Protein AF-A0A812KFP0-F1 (afdb_monomer_lite)

pLDDT: mean 72.2, std 16.13, range [39.5, 97.38]

Sequence (232 aa):
MSVNGVEKFAKAEFVVELDLTKVAGLGLEVDWADGKTLFIKSVKVGDGGVDSTSASSLLELWQAEGAVPSWNKKHAASAVAAGDRVISINGKAGDPKARPEQGIWPPAMLAVCKKEKQLSLLVRAGSNDAAQLLQRQKCRQKASNLFGNRLFSKFLASDPLGGVAVGLRNELSEVISNAECGIVSKAVKKVASSIASAVQNSLAALPSSEDGGKPKQSPKFFDFNATYSAVC

Radius of gyration: 27.74 Å; chains: 1; bounding box: 82×54×78 Å

Structure (mmCIF, N/CA/C/O backbone):
data_AF-A0A812KFP0-F1
#
_entry.id   AF-A0A812KFP0-F1
#
loop_
_atom_site.group_PDB
_atom_site.id
_atom_site.type_symbol
_atom_site.label_atom_id
_atom_site.label_alt_id
_atom_site.label_comp_id
_atom_site.label_asym_id
_atom_site.label_entity_id
_atom_site.label_seq_id
_atom_site.pdbx_PDB_ins_code
_atom_site.Cartn_x
_atom_site.Cartn_y
_atom_site.Cartn_z
_atom_site.occupancy
_atom_site.B_iso_or_equiv
_atom_site.auth_seq_id
_atom_site.auth_comp_id
_atom_site.auth_asym_id
_atom_site.auth_atom_id
_atom_site.pdbx_PDB_model_num
ATOM 1 N N . MET A 1 1 ? -24.844 -29.171 -23.452 1.00 51.59 1 MET A N 1
ATOM 2 C CA . MET A 1 1 ? -24.020 -28.053 -23.958 1.00 51.59 1 MET A CA 1
ATOM 3 C C . MET A 1 1 ? -23.634 -27.200 -22.758 1.00 51.59 1 MET A C 1
ATOM 5 O O . MET A 1 1 ? -24.452 -26.420 -22.296 1.00 51.59 1 MET A O 1
ATOM 9 N N . SER A 1 2 ? -22.456 -27.442 -22.176 1.00 55.16 2 SER A N 1
ATOM 10 C CA . SER A 1 2 ? -21.973 -26.692 -21.010 1.00 55.16 2 SER A CA 1
ATOM 11 C C . SER A 1 2 ? -21.447 -25.338 -21.470 1.00 55.16 2 SER A C 1
ATOM 13 O O . SER A 1 2 ? -20.480 -25.271 -22.225 1.00 55.16 2 SER A O 1
ATOM 15 N N . VAL A 1 3 ? -22.117 -24.265 -21.059 1.00 61.62 3 VAL A N 1
ATOM 16 C CA . VAL A 1 3 ? -21.654 -22.895 -21.283 1.00 61.62 3 VAL A CA 1
ATOM 17 C C . VAL A 1 3 ? -20.430 -22.630 -20.408 1.00 61.62 3 VAL A C 1
ATOM 19 O O . VAL A 1 3 ? -20.463 -22.811 -19.195 1.00 61.62 3 VAL A O 1
ATOM 22 N N . ASN A 1 4 ? -19.337 -22.245 -21.065 1.00 48.59 4 ASN A N 1
ATOM 23 C CA . ASN A 1 4 ? -18.057 -21.897 -20.466 1.00 48.59 4 ASN A CA 1
ATOM 24 C C . ASN A 1 4 ? -18.225 -20.789 -19.416 1.00 48.59 4 ASN A C 1
ATOM 26 O O . ASN A 1 4 ? -18.509 -19.638 -19.751 1.00 48.59 4 ASN A O 1
ATOM 30 N N . GLY A 1 5 ? -18.016 -21.156 -18.151 1.00 49.62 5 GLY A N 1
ATOM 31 C CA . GLY A 1 5 ? -17.938 -20.246 -17.019 1.00 49.62 5 GLY A CA 1
ATOM 32 C C . GLY A 1 5 ? -16.689 -19.380 -17.110 1.00 49.62 5 GLY A C 1
ATOM 33 O O . GLY A 1 5 ? -15.625 -19.744 -16.620 1.00 49.62 5 GLY A O 1
ATOM 34 N N . VAL A 1 6 ? -16.826 -18.203 -17.716 1.00 50.38 6 VAL A N 1
ATOM 35 C CA . VAL A 1 6 ? -15.942 -17.075 -17.422 1.00 50.38 6 VAL A CA 1
ATOM 36 C C . VAL A 1 6 ? -16.508 -16.411 -16.173 1.00 50.38 6 VAL A C 1
ATOM 38 O O . VAL A 1 6 ? -17.092 -15.329 -16.236 1.00 50.38 6 VAL A O 1
ATOM 41 N N . GLU A 1 7 ? -16.377 -17.077 -15.024 1.00 54.34 7 GLU A N 1
ATOM 42 C CA . GLU A 1 7 ? -16.449 -16.371 -13.751 1.00 54.34 7 GLU A CA 1
ATOM 43 C C . GLU A 1 7 ? -15.254 -15.421 -13.746 1.00 54.34 7 GLU A C 1
ATOM 45 O O . GLU A 1 7 ? -14.127 -15.771 -13.397 1.00 54.34 7 GLU A O 1
ATOM 50 N N . LYS A 1 8 ? -15.484 -14.199 -14.239 1.00 52.72 8 LYS A N 1
ATOM 51 C CA . LYS A 1 8 ? -14.650 -13.055 -13.899 1.00 52.72 8 LYS A CA 1
ATOM 52 C C . LYS A 1 8 ? -14.578 -13.088 -12.385 1.00 52.72 8 LYS A C 1
ATOM 54 O O . LYS A 1 8 ? -15.567 -12.751 -11.743 1.00 52.72 8 LYS A O 1
ATOM 59 N N . PHE A 1 9 ? -13.443 -13.526 -11.849 1.00 52.31 9 PHE A N 1
ATOM 60 C CA . PHE A 1 9 ? -13.123 -13.407 -10.439 1.00 52.31 9 PHE A CA 1
ATOM 61 C C . PHE A 1 9 ? -13.282 -11.930 -10.093 1.00 52.31 9 PHE A C 1
ATOM 63 O O . PHE A 1 9 ? -12.389 -11.116 -10.347 1.00 52.31 9 PHE A O 1
ATOM 70 N N . ALA A 1 10 ? -14.474 -11.559 -9.626 1.00 62.59 10 ALA A N 1
ATOM 71 C CA . ALA A 1 10 ? -14.734 -10.253 -9.076 1.00 62.59 10 ALA A CA 1
ATOM 72 C C . ALA A 1 10 ? -13.744 -10.157 -7.925 1.00 62.59 10 ALA A C 1
ATOM 74 O O . ALA A 1 10 ? -13.820 -10.932 -6.972 1.00 62.59 10 ALA A O 1
ATOM 75 N N . LYS A 1 11 ? -12.711 -9.325 -8.096 1.00 70.81 11 LYS A N 1
ATOM 76 C CA . LYS A 1 11 ? -11.690 -9.158 -7.067 1.00 70.81 11 LYS A CA 1
ATOM 77 C C . LYS A 1 11 ? -12.421 -8.830 -5.776 1.00 70.81 11 LYS A C 1
ATOM 79 O O . LYS A 1 11 ? -13.225 -7.902 -5.772 1.00 70.81 11 LYS A O 1
ATOM 84 N N . ALA A 1 12 ? -12.159 -9.608 -4.732 1.00 89.50 12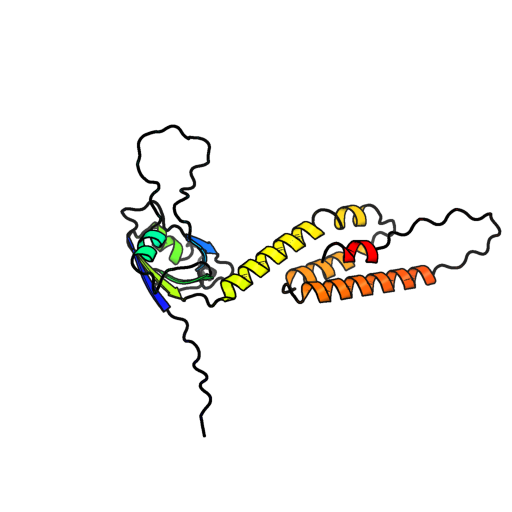 ALA A N 1
ATOM 85 C CA . ALA A 1 12 ? -12.777 -9.387 -3.440 1.00 89.50 12 ALA A CA 1
ATOM 86 C C . ALA A 1 12 ? -12.420 -7.971 -2.969 1.00 89.50 12 ALA A C 1
ATOM 88 O O . ALA A 1 12 ? -11.243 -7.618 -2.851 1.00 89.50 12 ALA A O 1
ATOM 89 N N . GLU A 1 13 ? -13.445 -7.150 -2.774 1.00 93.81 13 GLU A N 1
ATOM 90 C CA . GLU A 1 13 ? -13.339 -5.842 -2.142 1.00 93.81 13 GLU A CA 1
ATOM 91 C C . GLU A 1 13 ? -13.878 -5.969 -0.724 1.00 93.81 13 GLU A C 1
ATOM 93 O O . GLU A 1 13 ? -14.907 -6.608 -0.502 1.00 93.81 13 GLU A O 1
ATOM 98 N N . PHE A 1 14 ? -13.172 -5.391 0.238 1.00 96.06 14 PHE A N 1
ATOM 99 C CA . PHE A 1 14 ? -13.555 -5.447 1.641 1.00 96.06 14 PHE A CA 1
ATOM 100 C C . PHE A 1 14 ? -13.199 -4.146 2.355 1.00 96.06 14 PHE A C 1
ATOM 102 O O . PHE A 1 14 ? -12.318 -3.394 1.931 1.00 96.06 14 PHE A O 1
ATOM 109 N N . VAL A 1 15 ? -13.930 -3.867 3.432 1.00 97.00 15 VAL A N 1
ATOM 110 C CA . VAL A 1 15 ? -13.770 -2.653 4.232 1.00 97.00 15 VAL A CA 1
ATOM 111 C C . VAL A 1 15 ? -12.931 -2.968 5.466 1.00 97.00 15 VAL A C 1
ATOM 113 O O . VAL A 1 15 ? -13.191 -3.938 6.175 1.00 97.00 15 VAL A O 1
ATOM 116 N N . VAL A 1 16 ? -11.927 -2.134 5.715 1.00 97.06 16 VAL A N 1
ATOM 117 C CA . VAL A 1 16 ? -11.018 -2.225 6.858 1.00 97.06 16 VAL A CA 1
ATOM 118 C C . VAL A 1 16 ? -11.251 -1.015 7.750 1.00 97.06 16 VAL A C 1
ATOM 120 O O . VAL A 1 16 ? -10.895 0.104 7.384 1.00 97.06 16 VAL A O 1
ATOM 123 N N . GLU A 1 17 ? -11.837 -1.239 8.921 1.00 97.38 17 GLU A N 1
ATOM 124 C CA . GLU A 1 17 ? -12.066 -0.197 9.923 1.00 97.38 17 GLU A CA 1
ATOM 125 C C . GLU A 1 17 ? -10.941 -0.194 10.962 1.00 97.38 17 GLU A C 1
ATOM 127 O O . GLU A 1 17 ? -10.673 -1.196 11.628 1.00 97.38 17 GLU A O 1
ATOM 132 N N . LEU A 1 18 ? -10.262 0.942 11.089 1.00 96.00 18 LEU A N 1
ATOM 133 C CA . LEU A 1 18 ? -9.077 1.132 11.911 1.00 96.00 18 LEU A CA 1
ATOM 134 C C . LEU A 1 18 ? -9.297 2.277 12.894 1.00 96.00 18 LEU A C 1
ATOM 136 O O . LEU A 1 18 ? -9.710 3.373 12.515 1.00 96.00 18 LEU A O 1
ATOM 140 N N . ASP A 1 19 ? -8.929 2.031 14.146 1.00 94.56 19 ASP A N 1
ATOM 141 C CA . ASP A 1 19 ? -8.878 3.036 15.201 1.00 94.56 19 ASP A CA 1
ATOM 142 C C . ASP A 1 19 ? -7.415 3.390 15.502 1.00 94.56 19 ASP A C 1
ATOM 144 O O . ASP A 1 19 ? -6.654 2.587 16.045 1.00 94.56 19 ASP A O 1
ATOM 148 N N . LEU A 1 20 ? -7.020 4.607 15.127 1.00 91.56 20 LEU A N 1
ATOM 149 C CA . LEU A 1 20 ? -5.681 5.155 15.325 1.00 91.56 20 LEU A CA 1
ATOM 150 C C . LEU A 1 20 ? -5.501 5.848 16.683 1.00 91.56 20 LEU A C 1
ATOM 152 O O . LEU A 1 20 ? -4.436 6.404 16.940 1.00 91.56 20 LEU A O 1
ATOM 156 N N . THR A 1 21 ? -6.508 5.861 17.563 1.00 91.00 21 THR A N 1
ATOM 157 C CA . THR A 1 21 ? -6.381 6.514 18.881 1.00 91.00 21 THR A CA 1
ATOM 158 C C . THR A 1 21 ? -5.367 5.825 19.793 1.00 91.00 21 THR A C 1
ATOM 160 O O . THR A 1 21 ? -4.784 6.478 20.655 1.00 91.00 21 THR A O 1
ATOM 163 N N . LYS A 1 22 ? -5.132 4.522 19.586 1.00 88.25 22 LYS A N 1
ATOM 164 C CA . LYS A 1 22 ? -4.282 3.675 20.440 1.00 88.25 22 LYS A CA 1
ATOM 165 C C . LYS A 1 22 ? -2.988 3.212 19.772 1.00 88.25 22 LYS A C 1
ATOM 167 O O . LYS A 1 22 ? -2.242 2.450 20.373 1.00 88.25 22 LYS A O 1
ATOM 172 N N . VAL A 1 23 ? -2.728 3.607 18.530 1.00 87.56 23 VAL A N 1
ATOM 173 C CA . VAL A 1 23 ? -1.586 3.103 17.754 1.00 87.56 23 VAL A CA 1
ATOM 174 C C . VAL A 1 23 ? -0.810 4.252 17.132 1.00 87.56 23 VAL A C 1
ATOM 176 O O . VAL A 1 23 ? -1.382 5.231 16.660 1.00 87.56 23 VAL A O 1
ATOM 179 N N . ALA A 1 24 ? 0.515 4.120 17.114 1.00 83.25 24 ALA A N 1
ATOM 180 C CA . ALA A 1 24 ? 1.409 5.152 16.596 1.00 83.25 24 ALA A CA 1
ATOM 181 C C . ALA A 1 24 ? 1.341 5.294 15.062 1.00 83.25 24 ALA A C 1
ATOM 183 O O . ALA A 1 24 ? 1.750 6.316 14.513 1.00 83.25 24 ALA A O 1
ATOM 184 N N . GLY A 1 25 ? 0.812 4.291 14.353 1.00 88.88 25 GLY A N 1
ATOM 185 C CA . GLY A 1 25 ? 0.675 4.340 12.904 1.00 88.88 25 GLY A CA 1
ATOM 186 C C . GLY A 1 25 ? -0.101 3.172 12.302 1.00 88.88 25 GLY A C 1
ATOM 187 O O . GLY A 1 25 ? -0.482 2.214 12.974 1.00 88.88 25 GLY A O 1
ATOM 188 N N . LEU A 1 26 ? -0.317 3.258 10.988 1.00 90.50 26 LEU A N 1
ATOM 189 C CA . LEU A 1 26 ? -1.040 2.247 10.210 1.00 90.50 26 LEU A CA 1
ATOM 190 C C . LEU A 1 26 ? -0.280 0.915 10.106 1.00 90.50 26 LEU A C 1
ATOM 192 O O . LEU A 1 26 ? -0.907 -0.140 10.074 1.00 90.50 26 LEU A O 1
ATOM 196 N N . GLY A 1 27 ? 1.056 0.957 10.059 1.00 91.12 27 GLY A N 1
ATOM 197 C CA . GLY A 1 27 ? 1.878 -0.224 9.771 1.00 91.12 27 GLY A CA 1
ATOM 198 C C . GLY A 1 27 ? 1.834 -0.642 8.297 1.00 91.12 27 GLY A C 1
ATOM 199 O O . GLY A 1 27 ? 1.983 -1.818 7.990 1.00 91.12 27 GLY A O 1
ATOM 200 N N . LEU A 1 28 ? 1.615 0.303 7.379 1.00 92.25 28 LEU A N 1
ATOM 201 C CA . LEU A 1 28 ? 1.606 0.058 5.936 1.00 92.25 28 LEU A CA 1
ATOM 202 C C . LEU A 1 28 ? 2.674 0.889 5.234 1.00 92.25 28 LEU A C 1
ATOM 204 O O . LEU A 1 28 ? 2.812 2.085 5.491 1.00 92.25 28 LEU A O 1
ATOM 208 N N . GLU A 1 29 ? 3.378 0.263 4.298 1.00 90.38 29 GLU A N 1
ATOM 209 C CA . GLU A 1 29 ? 4.180 0.958 3.302 1.00 90.38 29 GLU A CA 1
ATOM 210 C C . GLU A 1 29 ? 3.403 0.992 1.988 1.00 90.38 29 GLU A C 1
ATOM 212 O O . GLU A 1 29 ? 3.064 -0.052 1.425 1.00 90.38 29 GLU A O 1
ATOM 217 N N . VAL A 1 30 ? 3.102 2.196 1.505 1.00 90.81 30 VAL A N 1
ATOM 218 C CA . VAL A 1 30 ? 2.271 2.395 0.315 1.00 90.81 30 VAL A CA 1
ATOM 219 C C . VAL A 1 30 ? 3.046 3.063 -0.814 1.00 90.81 30 VAL A C 1
ATOM 221 O O . VAL A 1 30 ? 3.909 3.913 -0.592 1.00 90.81 30 VAL A O 1
ATOM 224 N N . ASP A 1 31 ? 2.727 2.665 -2.041 1.00 87.88 31 ASP A N 1
ATOM 225 C CA . ASP A 1 31 ? 3.148 3.307 -3.279 1.00 87.88 31 ASP A CA 1
ATOM 226 C C . ASP A 1 31 ? 1.940 3.884 -4.017 1.00 87.88 31 ASP A C 1
ATOM 228 O O . ASP A 1 31 ? 0.826 3.380 -3.951 1.00 87.88 31 ASP A O 1
ATOM 232 N N . TRP A 1 32 ? 2.202 4.938 -4.762 1.00 83.56 32 TRP A N 1
ATOM 233 C CA . TRP A 1 32 ? 1.277 5.806 -5.478 1.00 83.56 32 TRP A CA 1
ATOM 234 C C . TRP A 1 32 ? 1.701 5.966 -6.942 1.00 83.56 32 TRP A C 1
ATOM 236 O O . TRP A 1 32 ? 1.218 6.844 -7.657 1.00 83.56 32 TRP A O 1
ATOM 246 N N . ALA A 1 33 ? 2.617 5.114 -7.412 1.00 73.56 33 ALA A N 1
ATOM 247 C CA . ALA A 1 33 ? 3.144 5.155 -8.769 1.00 73.56 33 ALA A CA 1
ATOM 248 C C . ALA A 1 33 ? 2.050 5.122 -9.854 1.00 73.56 33 ALA A C 1
ATOM 250 O O . ALA A 1 33 ? 2.212 5.772 -10.888 1.00 73.56 33 ALA A O 1
ATOM 251 N N . ASP A 1 34 ? 0.937 4.417 -9.614 1.00 72.44 34 ASP A N 1
ATOM 252 C CA . ASP A 1 34 ? -0.154 4.272 -10.585 1.00 72.44 34 ASP A CA 1
ATOM 253 C C . ASP A 1 34 ? -1.085 5.492 -10.679 1.00 72.44 34 ASP A C 1
ATOM 255 O O . ASP A 1 34 ? -1.898 5.566 -11.600 1.00 72.44 34 ASP A O 1
ATOM 259 N N . GLY A 1 35 ? -0.959 6.443 -9.749 1.00 77.94 35 GLY A N 1
ATOM 260 C CA . GLY A 1 35 ? -1.776 7.648 -9.691 1.00 77.94 35 GLY A CA 1
ATOM 261 C C . GLY A 1 35 ? -3.245 7.418 -9.343 1.00 77.94 35 GLY A C 1
ATOM 262 O O . GLY A 1 35 ? -3.952 8.394 -9.212 1.00 77.94 35 GLY A O 1
ATOM 263 N N . LYS A 1 36 ? -3.735 6.191 -9.149 1.00 80.38 36 LYS A N 1
ATOM 264 C CA . LYS A 1 36 ? -5.175 5.920 -8.956 1.00 80.38 36 LYS A CA 1
ATOM 265 C C . LYS A 1 36 ? -5.502 5.211 -7.654 1.00 80.38 36 LYS A C 1
ATOM 267 O O . LYS A 1 36 ? -6.584 5.413 -7.117 1.00 80.38 36 LYS A O 1
ATOM 272 N N . THR A 1 37 ? -4.609 4.354 -7.172 1.00 87.31 37 THR A N 1
ATOM 273 C CA . THR A 1 37 ? -4.826 3.556 -5.963 1.00 87.31 37 THR A CA 1
ATOM 274 C C . THR A 1 37 ? -3.573 3.556 -5.103 1.00 87.31 37 THR A C 1
ATOM 276 O O . THR A 1 37 ? -2.465 3.705 -5.612 1.00 87.31 37 THR A O 1
ATOM 279 N N . LEU A 1 38 ? -3.722 3.381 -3.789 1.00 90.00 38 LEU A N 1
ATOM 280 C CA . LEU A 1 38 ? -2.551 3.167 -2.939 1.00 90.00 38 LEU A CA 1
ATOM 281 C C . LEU A 1 38 ? -2.196 1.685 -2.991 1.00 90.00 38 LEU A C 1
ATOM 283 O O . LEU A 1 38 ? -2.936 0.842 -2.486 1.00 90.00 38 LEU A O 1
ATOM 287 N N . PHE A 1 39 ? -1.077 1.371 -3.629 1.00 91.00 39 PHE A N 1
ATOM 288 C CA . PHE A 1 39 ? -0.540 0.023 -3.705 1.00 91.00 39 PHE A CA 1
ATOM 289 C C . PHE A 1 39 ? 0.196 -0.314 -2.413 1.00 91.00 39 PHE A C 1
ATOM 291 O O . PHE A 1 39 ? 1.143 0.376 -2.037 1.00 91.00 39 PHE A O 1
ATOM 298 N N . ILE A 1 40 ? -0.207 -1.385 -1.738 1.00 93.31 40 ILE A N 1
ATOM 299 C CA . ILE A 1 40 ? 0.434 -1.817 -0.499 1.00 93.31 40 ILE A CA 1
ATOM 300 C C . ILE A 1 40 ? 1.706 -2.585 -0.859 1.00 93.31 40 ILE A C 1
ATOM 302 O O . ILE A 1 40 ? 1.653 -3.717 -1.335 1.00 93.31 40 ILE A O 1
ATOM 306 N N . LYS A 1 41 ? 2.868 -1.962 -0.643 1.00 90.94 41 LYS A N 1
ATOM 307 C CA . LYS A 1 41 ? 4.180 -2.586 -0.868 1.00 90.94 41 LYS A CA 1
ATOM 308 C C . LYS A 1 41 ? 4.482 -3.633 0.188 1.00 90.94 41 LYS A C 1
ATOM 310 O O . LYS A 1 41 ? 4.940 -4.724 -0.136 1.00 90.94 41 LYS A O 1
ATOM 315 N N . SER A 1 42 ? 4.267 -3.269 1.446 1.00 91.19 42 SER A N 1
ATOM 316 C CA . SER A 1 42 ? 4.573 -4.112 2.591 1.00 91.19 42 SER A CA 1
ATOM 317 C C . SER A 1 42 ? 3.650 -3.772 3.762 1.00 91.19 42 SER A C 1
ATOM 319 O O . SER A 1 42 ? 3.190 -2.636 3.911 1.00 91.19 42 SER A O 1
ATOM 321 N N . VAL A 1 43 ? 3.368 -4.779 4.587 1.00 93.06 43 VAL A N 1
ATOM 322 C CA . VAL A 1 43 ? 2.685 -4.619 5.874 1.00 93.06 43 VAL A CA 1
ATOM 323 C C . VAL A 1 43 ? 3.755 -4.759 6.948 1.00 93.06 43 VAL A C 1
ATOM 325 O O . VAL A 1 43 ? 4.355 -5.823 7.096 1.00 93.06 43 VAL A O 1
ATOM 328 N N . LYS A 1 44 ? 4.043 -3.670 7.661 1.00 89.31 44 LYS A N 1
ATOM 329 C CA . LYS A 1 44 ? 5.064 -3.636 8.707 1.00 89.31 44 LYS A CA 1
ATOM 330 C C . LYS A 1 44 ? 4.468 -4.120 10.017 1.00 89.31 44 LYS A C 1
ATOM 332 O O . LYS A 1 44 ? 3.612 -3.462 10.609 1.00 89.31 44 LYS A O 1
ATOM 337 N N . VAL A 1 45 ? 4.970 -5.249 10.494 1.00 84.88 45 VAL A N 1
ATOM 338 C CA . VAL A 1 45 ? 4.697 -5.735 11.843 1.00 84.88 45 VAL A CA 1
ATOM 339 C C . VAL A 1 45 ? 5.712 -5.075 12.776 1.00 84.88 45 VAL A C 1
ATOM 341 O O . VAL A 1 45 ? 6.811 -5.575 12.950 1.00 84.88 45 VAL A O 1
ATOM 344 N N . GLY A 1 46 ? 5.375 -3.905 13.319 1.00 68.31 46 GLY A N 1
ATOM 345 C CA . GLY A 1 46 ? 5.985 -3.424 14.566 1.00 68.31 46 GLY A CA 1
ATOM 346 C C . GLY A 1 46 ? 7.455 -2.978 14.569 1.00 68.31 46 GLY A C 1
ATOM 347 O O . GLY A 1 46 ? 7.961 -2.741 15.658 1.00 68.31 46 GLY A O 1
ATOM 348 N N . ASP A 1 47 ? 8.122 -2.763 13.432 1.00 51.16 47 ASP A N 1
ATOM 349 C CA . ASP A 1 47 ? 9.363 -1.967 13.415 1.00 51.16 47 ASP A CA 1
ATOM 350 C C . ASP A 1 47 ? 8.982 -0.485 13.445 1.00 51.16 47 ASP A C 1
ATOM 352 O O . A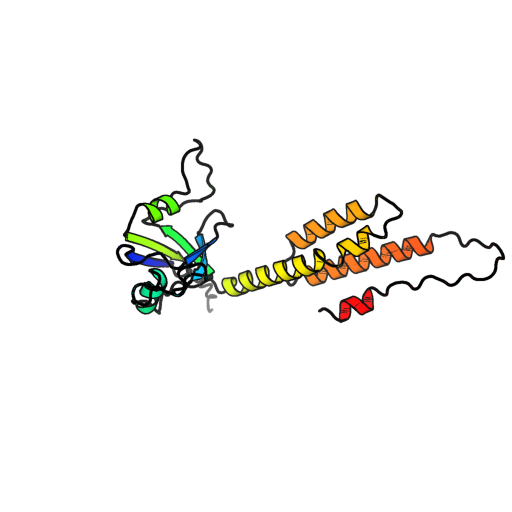SP A 1 47 ? 8.947 0.206 12.419 1.00 51.16 47 ASP A O 1
ATOM 356 N N . GLY A 1 48 ? 8.617 0.009 14.632 1.00 53.03 48 GLY A N 1
ATOM 357 C CA . GLY A 1 48 ? 8.693 1.440 14.894 1.00 53.03 48 GLY A CA 1
ATOM 358 C C . GLY A 1 48 ? 10.081 1.881 14.448 1.00 53.03 48 GLY A C 1
ATOM 359 O O . GLY A 1 48 ? 11.064 1.323 14.923 1.00 53.03 48 GLY A O 1
ATOM 360 N N . GLY A 1 49 ? 10.151 2.784 13.467 1.00 47.69 49 GLY A N 1
ATOM 361 C CA . GLY A 1 49 ? 11.397 3.342 12.951 1.00 47.69 49 GLY A CA 1
ATOM 362 C C . GLY A 1 49 ? 12.067 4.182 14.027 1.00 47.69 49 GLY A C 1
ATOM 363 O O . GLY A 1 49 ? 12.054 5.403 13.955 1.00 47.69 49 GLY A O 1
ATOM 364 N N . VAL A 1 50 ? 12.561 3.511 15.057 1.00 51.00 50 VAL A N 1
ATOM 365 C CA . VAL A 1 50 ? 13.498 4.037 16.020 1.00 51.00 50 VAL A CA 1
ATOM 366 C C . VAL A 1 50 ? 14.837 3.791 15.365 1.00 51.00 50 VAL A C 1
ATOM 368 O O . VAL A 1 50 ? 15.295 2.653 15.253 1.00 51.00 50 VAL A O 1
ATOM 371 N N . ASP A 1 51 ? 15.416 4.858 14.840 1.00 55.66 51 ASP A N 1
ATOM 372 C CA . ASP A 1 51 ? 16.811 4.930 14.445 1.00 55.66 51 ASP A CA 1
ATOM 373 C C . ASP A 1 51 ? 17.609 4.195 15.527 1.00 55.66 51 ASP A C 1
ATOM 375 O O . ASP A 1 51 ? 17.485 4.485 16.719 1.00 55.66 51 ASP A O 1
ATOM 379 N N . SER A 1 52 ? 18.335 3.162 15.124 1.00 53.44 52 SER A N 1
ATOM 380 C CA . SER A 1 52 ? 18.857 2.082 15.965 1.00 53.44 52 SER A CA 1
ATOM 381 C C . SER A 1 52 ? 19.981 2.492 16.939 1.00 53.44 52 SER A C 1
ATOM 383 O O . SER A 1 52 ? 20.906 1.722 17.179 1.00 53.44 52 SER A O 1
ATOM 385 N N . THR A 1 53 ? 19.923 3.689 17.529 1.00 54.22 53 THR A N 1
ATOM 386 C CA . THR A 1 53 ? 21.029 4.298 18.286 1.00 54.22 53 THR A CA 1
ATOM 387 C C . THR A 1 53 ? 20.641 4.770 19.694 1.00 54.22 53 THR A C 1
ATOM 389 O O . THR A 1 53 ? 21.408 5.474 20.343 1.00 54.22 53 THR A O 1
ATOM 392 N N . SER A 1 54 ? 19.481 4.392 20.241 1.00 54.06 54 SER A N 1
ATOM 393 C CA . SER A 1 54 ? 19.118 4.752 21.629 1.00 54.06 54 SER A CA 1
ATOM 394 C C . SER A 1 54 ? 18.448 3.601 22.378 1.00 54.06 54 SER A C 1
ATOM 396 O O . SER A 1 54 ? 17.297 3.673 22.790 1.00 54.06 54 SER A O 1
ATOM 398 N N . ALA A 1 55 ? 19.199 2.517 22.572 1.00 59.50 55 ALA A N 1
ATOM 399 C CA . ALA A 1 55 ? 18.764 1.280 23.226 1.00 59.50 55 ALA A CA 1
ATOM 400 C C . ALA A 1 55 ? 18.648 1.358 24.768 1.00 59.50 55 ALA A C 1
ATOM 402 O O . ALA A 1 55 ? 18.840 0.349 25.438 1.00 59.50 55 ALA A O 1
ATOM 403 N N . SER A 1 56 ? 18.378 2.526 25.365 1.00 57.06 56 SER A N 1
ATOM 404 C CA . SER A 1 56 ? 18.518 2.680 26.825 1.00 57.06 56 SER A CA 1
ATOM 405 C C . SER A 1 56 ? 17.446 3.545 27.492 1.00 57.06 56 SER A C 1
ATOM 407 O O . SER A 1 56 ? 17.727 4.412 28.315 1.00 57.06 56 SER A O 1
ATOM 409 N N . SER A 1 57 ? 16.178 3.301 27.171 1.00 58.47 57 SER A N 1
ATOM 410 C CA . SER A 1 57 ? 15.093 3.563 28.124 1.00 58.47 57 SER A CA 1
ATOM 411 C C . SER A 1 57 ? 14.313 2.277 28.348 1.00 58.47 57 SER A C 1
ATOM 413 O O . SER A 1 57 ? 13.320 1.978 27.696 1.00 58.47 57 SER A O 1
ATOM 415 N N . LEU A 1 58 ? 14.876 1.491 29.265 1.00 57.25 58 LEU A N 1
ATOM 416 C CA . LEU A 1 58 ? 14.366 0.256 29.852 1.00 57.25 58 LEU A CA 1
ATOM 417 C C . LEU A 1 58 ? 13.163 0.534 30.760 1.00 57.25 58 LEU A C 1
ATOM 419 O O . LEU A 1 58 ? 13.222 0.354 31.971 1.00 57.25 58 LEU A O 1
ATOM 423 N N . LEU A 1 59 ? 12.061 0.960 30.166 1.00 53.22 59 LEU A N 1
ATOM 424 C CA . LEU A 1 59 ? 10.744 0.658 30.695 1.00 53.22 59 LEU A CA 1
ATOM 425 C C . LEU A 1 59 ? 9.832 0.530 29.492 1.00 53.22 59 LEU A C 1
ATOM 427 O O . LEU A 1 59 ? 9.619 1.487 28.750 1.00 53.22 59 LEU A O 1
ATOM 431 N N . GLU A 1 60 ? 9.424 -0.719 29.279 1.00 59.34 60 GLU A N 1
ATOM 432 C CA . GLU A 1 60 ? 8.334 -1.160 28.424 1.00 59.34 60 GLU A CA 1
ATOM 433 C C . GLU A 1 60 ? 7.369 -0.026 28.120 1.00 59.34 60 GLU A C 1
ATOM 435 O O . GLU A 1 60 ? 6.880 0.597 29.052 1.00 59.34 60 GLU A O 1
ATOM 440 N N . LEU A 1 61 ? 7.086 0.222 26.846 1.00 51.31 61 LEU A N 1
ATOM 441 C CA . LEU A 1 61 ? 5.738 0.480 26.351 1.00 51.31 61 LEU A CA 1
ATOM 442 C C . LEU A 1 61 ? 5.846 0.966 24.887 1.00 51.31 61 LEU A C 1
ATOM 444 O O . LEU A 1 61 ? 6.546 1.922 24.568 1.00 51.31 61 LEU A O 1
ATOM 448 N N . TRP A 1 62 ? 5.089 0.308 24.007 1.00 46.59 62 TRP A N 1
ATOM 449 C CA . TRP A 1 62 ? 4.814 0.682 22.613 1.00 46.59 62 TRP A CA 1
ATOM 450 C C . TRP A 1 62 ? 5.906 0.406 21.558 1.00 46.59 62 TRP A C 1
ATOM 452 O O . TRP A 1 62 ? 6.158 1.238 20.688 1.00 46.59 62 TRP A O 1
ATOM 462 N N . GLN A 1 63 ? 6.346 -0.852 21.427 1.00 57.06 63 GLN A N 1
ATOM 463 C CA . GLN A 1 63 ? 6.321 -1.443 20.075 1.00 57.06 63 GLN A CA 1
ATOM 464 C C . GLN A 1 63 ? 4.844 -1.611 19.693 1.00 57.06 63 GLN A C 1
ATOM 466 O O . GLN A 1 63 ? 4.292 -2.708 19.727 1.00 57.06 63 GLN A O 1
ATOM 471 N N . ALA A 1 64 ? 4.150 -0.487 19.479 1.00 64.38 64 ALA A N 1
ATOM 472 C CA . ALA A 1 64 ? 2.737 -0.493 19.162 1.00 64.38 64 ALA A CA 1
ATOM 473 C C . ALA A 1 64 ? 2.608 -1.161 17.804 1.00 64.38 64 ALA A C 1
ATOM 475 O O . ALA A 1 64 ? 2.979 -0.594 16.774 1.00 64.38 64 ALA A O 1
ATOM 476 N N . GLU A 1 65 ? 2.127 -2.396 17.829 1.00 78.75 65 GLU A N 1
ATOM 477 C CA . GLU A 1 65 ? 1.734 -3.101 16.632 1.00 78.75 65 GLU A CA 1
ATOM 478 C C . GLU A 1 65 ? 0.841 -2.174 15.799 1.00 78.75 65 GLU A C 1
ATOM 480 O O . GLU A 1 65 ? -0.058 -1.510 16.324 1.00 78.75 65 GLU A O 1
ATOM 485 N N . GLY A 1 66 ? 1.138 -2.064 14.503 1.00 89.44 66 GLY A N 1
ATOM 486 C CA . GLY A 1 66 ? 0.394 -1.165 13.629 1.00 89.44 66 GLY A CA 1
ATOM 487 C C . GLY A 1 66 ? -1.105 -1.475 13.656 1.00 89.44 66 GLY A C 1
ATOM 488 O O . GLY A 1 66 ? -1.524 -2.606 13.938 1.00 89.44 66 GLY A O 1
ATOM 489 N N . ALA A 1 67 ? -1.916 -0.475 13.308 1.00 93.31 67 ALA A N 1
ATOM 490 C CA . ALA A 1 67 ? -3.367 -0.630 13.212 1.00 93.31 67 ALA A CA 1
ATOM 491 C C . ALA A 1 67 ? -3.759 -1.831 12.333 1.00 93.31 67 ALA A C 1
ATOM 493 O O . ALA A 1 67 ? -4.629 -2.622 12.694 1.00 93.31 67 ALA A O 1
ATOM 494 N N . VAL A 1 68 ? -3.081 -1.985 11.190 1.00 95.00 68 VAL A N 1
ATOM 495 C CA . VAL A 1 68 ? -3.414 -3.008 10.195 1.00 95.00 68 VAL A CA 1
ATOM 496 C C . VAL A 1 68 ? -3.017 -4.420 10.629 1.00 95.00 68 VAL A C 1
ATOM 498 O O . VAL A 1 68 ? -3.884 -5.287 10.579 1.00 95.00 68 VAL A O 1
ATOM 501 N N . PRO A 1 69 ? -1.790 -4.697 11.116 1.00 94.06 69 PRO A N 1
ATOM 502 C CA . PRO A 1 69 ? -1.477 -6.004 11.700 1.00 94.06 69 PRO A CA 1
ATOM 503 C C . PRO A 1 69 ? -2.452 -6.421 12.814 1.00 94.06 69 PRO A C 1
ATOM 505 O O . PRO A 1 69 ? -2.945 -7.551 12.818 1.00 94.06 69 PRO A O 1
ATOM 508 N N . SER A 1 70 ? -2.816 -5.481 13.695 1.00 92.88 70 SER A N 1
ATOM 509 C CA . SER A 1 70 ? -3.794 -5.716 14.764 1.00 92.88 70 SER A CA 1
ATOM 510 C C . SER A 1 70 ? -5.182 -6.076 14.221 1.00 92.88 70 SER A C 1
ATOM 512 O O . SER A 1 70 ? -5.865 -6.946 14.767 1.00 92.88 70 SER A O 1
ATOM 514 N N . TRP A 1 71 ? -5.605 -5.427 13.135 1.00 95.62 71 TRP A N 1
ATOM 515 C CA . TRP A 1 71 ? -6.861 -5.728 12.451 1.00 95.62 71 TRP A CA 1
ATOM 516 C C . TRP A 1 71 ? -6.814 -7.086 11.732 1.00 95.62 71 TRP A C 1
ATOM 518 O O . TRP A 1 71 ? -7.739 -7.886 11.887 1.00 95.62 71 TRP A O 1
ATOM 528 N N . ASN A 1 72 ? -5.710 -7.394 11.040 1.00 95.62 72 ASN A N 1
ATOM 529 C CA . ASN A 1 72 ? -5.497 -8.650 10.312 1.00 95.62 72 ASN A CA 1
ATOM 530 C C . ASN A 1 72 ? -5.599 -9.877 11.225 1.00 95.62 72 ASN A C 1
ATOM 532 O O . ASN A 1 72 ? -6.190 -10.880 10.832 1.00 95.62 72 ASN A O 1
ATOM 536 N N . LYS A 1 73 ? -5.084 -9.796 12.461 1.00 95.06 73 LYS A N 1
ATOM 537 C CA . LYS A 1 73 ? -5.210 -10.875 13.461 1.00 95.06 73 LYS A CA 1
ATOM 538 C C . LYS A 1 73 ? -6.666 -11.248 13.752 1.00 95.06 73 LYS A C 1
ATOM 540 O O . LYS A 1 73 ? -6.958 -12.409 14.016 1.00 95.06 73 LYS A O 1
ATOM 545 N N . LYS A 1 74 ? -7.573 -10.269 13.702 1.00 96.88 74 LYS A N 1
ATOM 546 C CA . LYS A 1 74 ? -9.013 -10.467 13.931 1.00 96.88 74 LYS A CA 1
ATOM 547 C C . LYS A 1 74 ? -9.765 -10.872 12.658 1.00 96.88 74 LYS A C 1
ATOM 549 O O . LYS A 1 74 ? -10.839 -11.452 12.760 1.00 96.88 74 LYS A O 1
ATOM 554 N N . HIS A 1 75 ? -9.202 -10.596 11.480 1.00 96.56 75 HIS A N 1
ATOM 555 C CA . HIS A 1 75 ? -9.852 -10.762 10.177 1.00 96.56 75 HIS A CA 1
ATOM 556 C C . HIS A 1 75 ? -8.981 -11.582 9.217 1.00 96.56 75 HIS A C 1
ATOM 558 O O . HIS A 1 75 ? -8.661 -11.139 8.118 1.00 96.56 75 HIS A O 1
ATOM 564 N N . ALA A 1 76 ? -8.603 -12.801 9.613 1.00 95.06 76 ALA A N 1
ATOM 565 C CA . ALA A 1 76 ? -7.685 -13.638 8.833 1.00 95.06 76 ALA A CA 1
ATOM 566 C C . ALA A 1 76 ? -8.175 -13.935 7.398 1.00 95.06 76 ALA A C 1
ATOM 568 O O . ALA A 1 76 ? -7.366 -14.015 6.479 1.00 95.06 76 ALA A O 1
ATOM 569 N N . ALA A 1 77 ? -9.492 -14.053 7.189 1.00 92.69 77 ALA A N 1
ATOM 570 C CA . ALA A 1 77 ? -10.085 -14.311 5.871 1.00 92.69 77 ALA A CA 1
ATOM 571 C C . ALA A 1 77 ? -10.027 -13.106 4.913 1.00 92.69 77 ALA A C 1
ATOM 573 O O . ALA A 1 77 ? -10.142 -13.273 3.702 1.00 92.69 77 ALA A O 1
ATOM 574 N N . SER A 1 78 ? -9.854 -11.897 5.447 1.00 94.69 78 SER A N 1
ATOM 575 C CA . SER A 1 78 ? -9.789 -10.648 4.681 1.00 94.69 78 SER A CA 1
ATOM 576 C C . SER A 1 78 ? -8.543 -9.856 5.055 1.00 94.69 78 SER A C 1
ATOM 578 O O . SER A 1 78 ? -8.563 -8.633 5.058 1.00 94.69 78 SER A O 1
ATOM 580 N N . ALA A 1 79 ? -7.469 -10.555 5.425 1.00 95.25 79 ALA A N 1
ATOM 581 C CA . ALA A 1 79 ? -6.248 -9.919 5.882 1.00 95.25 79 ALA A CA 1
ATOM 582 C C . ALA A 1 79 ? -5.647 -9.059 4.765 1.00 95.25 79 ALA A C 1
ATOM 584 O O . ALA A 1 79 ? -5.457 -9.521 3.641 1.00 95.25 79 ALA A O 1
ATOM 585 N N . VAL A 1 80 ? -5.307 -7.819 5.106 1.00 95.44 80 VAL A N 1
ATOM 586 C CA . VAL A 1 80 ? -4.601 -6.906 4.212 1.00 95.44 80 VAL A CA 1
ATOM 587 C C . VAL A 1 80 ? -3.181 -7.420 4.009 1.00 95.44 80 VAL A C 1
ATOM 589 O O . VAL A 1 80 ? -2.445 -7.617 4.980 1.00 95.44 80 VAL A O 1
ATOM 592 N N . ALA A 1 81 ? -2.778 -7.597 2.758 1.00 94.38 81 ALA A N 1
ATOM 593 C CA . ALA A 1 81 ? -1.479 -8.128 2.380 1.00 94.38 81 ALA A CA 1
ATOM 594 C C . ALA A 1 81 ? -0.727 -7.199 1.417 1.00 94.38 81 ALA A C 1
ATOM 596 O O . ALA A 1 81 ? -1.273 -6.281 0.802 1.00 94.38 81 ALA A O 1
ATOM 597 N N . ALA A 1 82 ? 0.574 -7.455 1.271 1.00 92.69 82 ALA A N 1
ATOM 598 C CA . ALA A 1 82 ? 1.358 -6.837 0.211 1.00 92.69 82 ALA A CA 1
ATOM 599 C C . ALA A 1 82 ? 0.776 -7.220 -1.160 1.00 92.69 82 ALA A C 1
ATOM 601 O O . ALA A 1 82 ? 0.545 -8.397 -1.434 1.00 92.69 82 ALA A O 1
ATOM 602 N N . GLY A 1 83 ? 0.570 -6.229 -2.026 1.00 91.00 83 GLY A N 1
ATOM 603 C CA . GLY A 1 83 ? -0.090 -6.398 -3.320 1.00 91.00 83 GLY A CA 1
ATOM 604 C C . GLY A 1 83 ? -1.516 -5.871 -3.390 1.00 91.00 83 GLY A C 1
ATOM 605 O O . GLY A 1 83 ? -2.004 -5.594 -4.492 1.00 91.00 83 GLY A O 1
ATOM 606 N N . ASP A 1 84 ? -2.164 -5.709 -2.240 1.00 93.75 84 ASP A N 1
ATOM 607 C CA . ASP A 1 84 ? -3.500 -5.137 -2.158 1.00 93.75 84 ASP A CA 1
ATOM 608 C C . ASP A 1 84 ? -3.501 -3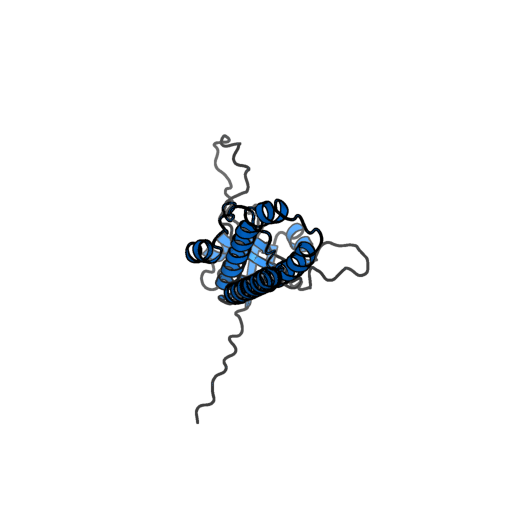.664 -2.563 1.00 93.75 84 ASP A C 1
ATOM 610 O O . ASP A 1 84 ? -2.473 -2.975 -2.584 1.00 93.75 84 ASP A O 1
ATOM 614 N N . ARG A 1 85 ? -4.687 -3.174 -2.918 1.00 92.94 85 ARG A N 1
ATOM 615 C CA . ARG A 1 85 ? -4.880 -1.792 -3.355 1.00 92.94 85 ARG A CA 1
ATOM 616 C C . ARG A 1 85 ? -5.956 -1.121 -2.531 1.00 92.94 85 ARG A C 1
ATOM 618 O O . ARG A 1 85 ? -7.097 -1.571 -2.530 1.00 92.94 85 ARG A O 1
ATOM 625 N N . VAL A 1 86 ? -5.618 -0.001 -1.906 1.00 93.56 86 VAL A N 1
ATOM 626 C CA . VAL A 1 86 ? -6.615 0.864 -1.271 1.00 93.56 86 VAL A CA 1
ATOM 627 C C . VAL A 1 86 ? -7.261 1.722 -2.354 1.00 93.56 86 VAL A C 1
ATOM 629 O O . VAL A 1 86 ? -6.582 2.503 -3.028 1.00 93.56 86 VAL A O 1
ATOM 632 N N . ILE A 1 87 ? -8.568 1.544 -2.535 1.00 92.19 87 ILE A N 1
ATOM 633 C CA . ILE A 1 87 ? -9.383 2.253 -3.527 1.00 92.19 87 ILE A CA 1
ATOM 634 C C . ILE A 1 87 ? -9.914 3.567 -2.947 1.00 92.19 87 ILE A C 1
ATOM 636 O O . ILE A 1 87 ? -9.968 4.578 -3.645 1.00 92.19 87 ILE A O 1
ATOM 640 N N . SER A 1 88 ? -10.320 3.556 -1.675 1.00 92.38 88 SER A N 1
ATOM 641 C CA . SER A 1 88 ? -10.875 4.727 -0.999 1.00 92.38 88 SER A CA 1
ATOM 642 C C . SER A 1 88 ? -10.545 4.736 0.492 1.00 92.38 88 SER A C 1
ATOM 644 O O . SER A 1 88 ? -10.276 3.692 1.090 1.00 92.38 88 SER A O 1
ATOM 646 N N . ILE A 1 89 ? -10.540 5.934 1.077 1.00 93.38 89 ILE A N 1
ATOM 647 C CA . ILE A 1 89 ? -10.381 6.156 2.520 1.00 93.38 89 ILE A CA 1
ATOM 648 C C . ILE A 1 89 ? -11.530 7.047 2.977 1.00 93.38 89 ILE A C 1
ATOM 650 O O . ILE A 1 89 ? -11.689 8.159 2.472 1.00 93.38 89 ILE A O 1
ATOM 654 N N . ASN A 1 90 ? -12.343 6.554 3.908 1.00 94.38 90 ASN A N 1
ATOM 655 C CA . ASN A 1 90 ? -13.535 7.224 4.442 1.00 94.38 90 ASN A CA 1
ATOM 656 C C . ASN A 1 90 ? -14.490 7.672 3.328 1.00 94.38 90 ASN A C 1
ATOM 658 O O . ASN A 1 90 ? -14.931 8.819 3.279 1.00 94.38 90 ASN A O 1
ATOM 662 N N . GLY A 1 91 ? -14.733 6.781 2.362 1.00 90.25 91 GLY A N 1
ATOM 663 C CA . GLY A 1 91 ? -15.581 7.054 1.199 1.00 90.25 91 GLY A CA 1
ATOM 664 C C . GLY A 1 91 ? -14.962 7.994 0.157 1.00 90.25 91 GLY A C 1
ATOM 665 O O . GLY A 1 91 ? -15.540 8.172 -0.912 1.00 90.25 91 GLY A O 1
ATOM 666 N N . LYS A 1 92 ? -13.773 8.563 0.407 1.00 88.75 92 LYS A N 1
ATOM 667 C CA . LYS A 1 92 ? -13.060 9.385 -0.576 1.00 88.75 92 LYS A CA 1
ATOM 668 C C . LYS A 1 92 ? -12.194 8.503 -1.467 1.00 88.75 92 LYS A C 1
ATOM 670 O O . LYS A 1 92 ? -11.175 7.970 -1.027 1.00 88.75 92 LYS A O 1
ATOM 675 N N . ALA A 1 93 ? -12.616 8.364 -2.718 1.00 84.12 93 ALA A N 1
ATOM 676 C CA . ALA A 1 93 ? -11.830 7.809 -3.815 1.00 84.12 93 ALA A CA 1
ATOM 677 C C . ALA A 1 93 ? -11.366 8.949 -4.734 1.00 84.12 93 ALA A C 1
ATOM 679 O O . ALA A 1 93 ? -12.019 9.989 -4.815 1.00 84.12 93 ALA A O 1
ATOM 680 N N . GLY A 1 94 ? -10.253 8.769 -5.440 1.00 71.00 94 GLY A N 1
ATOM 681 C CA . GLY A 1 94 ? -9.788 9.756 -6.411 1.00 71.00 94 GLY A CA 1
ATOM 682 C C . GLY A 1 94 ? -8.343 9.535 -6.822 1.00 71.00 94 GLY A C 1
ATOM 683 O O . GLY A 1 94 ? -7.587 8.881 -6.112 1.00 71.00 94 GLY A O 1
ATOM 684 N N . ASP A 1 95 ? -7.979 10.085 -7.976 1.00 64.31 95 ASP A N 1
ATOM 685 C CA . ASP A 1 95 ? -6.630 10.037 -8.534 1.00 64.31 95 ASP A CA 1
ATOM 686 C C . ASP A 1 95 ? -5.711 10.951 -7.692 1.00 64.31 95 ASP A C 1
ATOM 688 O O . ASP A 1 95 ? -5.864 12.175 -7.754 1.00 64.31 95 ASP A O 1
ATOM 692 N N . PRO A 1 96 ? -4.787 10.431 -6.853 1.00 60.41 96 PRO A N 1
ATOM 693 C CA . PRO A 1 96 ? -3.833 11.254 -6.105 1.00 60.41 96 PRO A CA 1
ATOM 694 C C . PRO A 1 96 ? -2.986 12.191 -6.975 1.00 60.41 96 PRO A C 1
ATOM 696 O O . PRO A 1 96 ? -2.371 13.111 -6.433 1.00 60.41 96 PRO A O 1
ATOM 699 N N . LYS A 1 97 ? -2.923 11.957 -8.293 1.00 60.22 97 LYS A N 1
ATOM 700 C CA . LYS A 1 97 ? -2.213 12.792 -9.265 1.00 60.22 97 LYS A CA 1
ATOM 701 C C . LYS A 1 97 ? -3.119 13.729 -10.053 1.00 60.22 97 LYS A C 1
ATOM 703 O O . LYS A 1 97 ? -2.570 14.520 -10.825 1.00 60.22 97 LYS A O 1
ATOM 708 N N . ALA A 1 98 ? -4.443 13.692 -9.872 1.00 60.94 98 ALA A N 1
ATOM 709 C CA . ALA A 1 98 ? -5.313 14.723 -10.419 1.00 60.94 98 ALA A CA 1
ATOM 710 C C . ALA A 1 98 ? -4.806 16.066 -9.897 1.00 60.94 98 ALA A C 1
ATOM 712 O O . ALA A 1 98 ? -4.922 16.377 -8.710 1.00 60.94 98 ALA A O 1
ATOM 713 N N . ARG A 1 99 ? -4.153 16.823 -10.788 1.00 53.09 99 ARG A N 1
ATOM 714 C CA . ARG A 1 99 ? -3.655 18.153 -10.467 1.00 53.09 99 ARG A CA 1
ATOM 715 C C . ARG A 1 99 ? -4.862 18.930 -9.963 1.00 53.09 99 ARG A C 1
ATOM 717 O O . ARG A 1 99 ? -5.831 19.032 -10.717 1.00 53.09 99 ARG A O 1
ATOM 724 N N . PRO A 1 100 ? -4.831 19.471 -8.736 1.00 58.31 100 PRO A N 1
ATOM 725 C CA . PRO A 1 100 ? -5.827 20.449 -8.370 1.00 58.31 100 PRO A CA 1
ATOM 726 C C . PRO A 1 100 ? -5.684 21.565 -9.398 1.00 58.31 100 PRO A C 1
ATOM 728 O O . PRO A 1 100 ? -4.618 22.172 -9.514 1.00 58.31 100 PRO A O 1
ATOM 731 N N . GLU A 1 101 ? -6.740 21.811 -10.167 1.00 64.69 101 GLU A N 1
ATOM 732 C CA . GLU A 1 101 ? -6.786 22.868 -11.183 1.00 64.69 101 GLU A CA 1
ATOM 733 C C . GLU A 1 101 ? -6.473 24.253 -10.570 1.00 64.69 101 GLU A C 1
ATOM 735 O O . GLU A 1 101 ? -6.190 25.212 -11.275 1.00 64.69 101 GLU A O 1
ATOM 740 N N . GLN A 1 102 ? -6.447 24.343 -9.233 1.00 53.66 102 GLN A N 1
ATOM 741 C CA . GLN A 1 102 ? -6.223 25.553 -8.447 1.00 53.66 102 GLN A CA 1
ATOM 742 C C . GLN A 1 102 ? -5.066 25.437 -7.432 1.00 53.66 102 GLN A C 1
ATOM 744 O O . GLN A 1 102 ? -4.998 26.203 -6.477 1.00 53.66 102 GLN A O 1
ATOM 749 N N . GLY A 1 103 ? -4.130 24.498 -7.620 1.00 48.69 103 GLY A N 1
ATOM 750 C CA . GLY A 1 103 ? -2.792 24.582 -7.010 1.00 48.69 103 GLY A CA 1
ATOM 751 C C . GLY A 1 103 ? -2.688 24.424 -5.488 1.00 48.69 103 GLY A C 1
ATOM 752 O O . GLY A 1 103 ? -1.597 24.577 -4.945 1.00 48.69 103 GLY A O 1
ATOM 753 N N . ILE A 1 104 ? -3.765 24.087 -4.781 1.00 49.38 104 ILE A N 1
ATOM 754 C CA . ILE A 1 104 ? -3.728 23.884 -3.332 1.00 49.38 104 ILE A CA 1
ATOM 755 C C . ILE A 1 104 ? -4.501 22.605 -3.028 1.00 49.38 104 ILE A C 1
ATOM 757 O O . ILE A 1 104 ? -5.703 22.549 -3.245 1.00 49.38 104 ILE A O 1
ATOM 761 N N . TRP A 1 105 ? -3.775 21.553 -2.648 1.00 46.28 105 TRP A N 1
ATOM 762 C CA . TRP A 1 105 ? -4.033 20.608 -1.549 1.00 46.28 105 TRP A CA 1
ATOM 763 C C . TRP A 1 105 ? -3.282 19.281 -1.800 1.00 46.28 105 TRP A C 1
ATOM 765 O O . TRP A 1 105 ? -3.193 18.816 -2.937 1.00 46.28 105 TRP A O 1
ATOM 775 N N . PRO A 1 106 ? -2.726 18.654 -0.744 1.00 50.62 106 PRO A N 1
ATOM 776 C CA . PRO A 1 106 ? -2.217 17.285 -0.788 1.00 50.62 106 PRO A CA 1
ATOM 777 C C . PRO A 1 106 ? -3.334 16.292 -1.161 1.00 50.62 106 PRO A C 1
ATOM 779 O O . PRO A 1 106 ? -4.503 16.567 -0.881 1.00 50.62 106 PRO A O 1
ATOM 782 N N . PRO A 1 107 ? -2.999 15.126 -1.749 1.00 66.12 107 PRO A N 1
ATOM 783 C CA . PRO A 1 107 ? -3.979 14.142 -2.208 1.00 66.12 107 PRO A CA 1
ATOM 784 C C . PRO A 1 107 ? -4.985 13.834 -1.094 1.00 66.12 107 PRO A C 1
ATOM 786 O O . PRO A 1 107 ? -4.589 13.495 0.023 1.00 66.12 107 PRO A O 1
ATOM 789 N N . ALA A 1 108 ? -6.280 13.992 -1.391 1.00 73.56 108 ALA A N 1
ATOM 790 C CA . ALA A 1 108 ? -7.374 14.025 -0.412 1.00 73.56 108 ALA A CA 1
ATOM 791 C C . ALA A 1 108 ? -7.340 12.869 0.607 1.00 73.56 108 ALA A C 1
ATOM 793 O O . ALA A 1 108 ? -7.678 13.061 1.774 1.00 73.56 108 ALA A O 1
ATOM 794 N N . MET A 1 109 ? -6.866 11.694 0.186 1.00 77.94 109 MET A N 1
ATOM 795 C CA . MET A 1 109 ? -6.687 10.513 1.034 1.00 77.94 109 MET A CA 1
ATOM 796 C C . MET A 1 109 ? -5.667 10.727 2.166 1.00 77.94 109 MET A C 1
ATOM 798 O O . MET A 1 109 ? -5.933 10.361 3.307 1.00 77.94 109 MET A O 1
ATOM 802 N N . LEU A 1 110 ? -4.522 11.371 1.902 1.00 77.06 110 LEU A N 1
ATOM 803 C CA . LEU A 1 110 ? -3.512 11.625 2.938 1.00 77.06 110 LEU A CA 1
ATOM 804 C C . LEU A 1 110 ? -3.967 12.648 3.974 1.00 77.06 110 LEU A C 1
ATOM 806 O O . LEU A 1 110 ? -3.617 12.533 5.149 1.00 77.06 110 LEU A O 1
ATOM 810 N N . ALA A 1 111 ? -4.706 13.669 3.538 1.00 82.75 111 ALA A N 1
ATOM 811 C CA . ALA A 1 111 ? -5.234 14.680 4.443 1.00 82.75 111 ALA A CA 1
ATOM 812 C C . ALA A 1 111 ? -6.216 14.052 5.444 1.00 82.75 111 ALA A C 1
ATOM 814 O O . ALA A 1 111 ? -6.145 14.352 6.635 1.00 82.75 111 ALA A O 1
ATOM 815 N N . VAL A 1 112 ? -7.064 13.128 4.974 1.00 86.94 112 VAL A N 1
ATOM 816 C CA . VAL A 1 112 ? -7.964 12.340 5.828 1.00 86.94 112 VAL A CA 1
ATOM 817 C C . VAL A 1 112 ? -7.170 11.494 6.822 1.00 86.94 112 VAL A C 1
ATOM 819 O O . VAL A 1 112 ? -7.409 11.620 8.018 1.00 86.94 112 VAL A O 1
ATOM 822 N N . CYS A 1 113 ? -6.158 10.740 6.374 1.00 85.00 113 CYS A N 1
ATOM 823 C CA . CYS A 1 113 ? -5.334 9.912 7.269 1.00 85.00 113 CYS A CA 1
ATOM 824 C C . CYS A 1 113 ? -4.646 10.698 8.396 1.00 85.00 113 CYS A C 1
ATOM 826 O O . CYS A 1 113 ? -4.396 10.149 9.464 1.00 85.00 113 CYS A O 1
ATOM 828 N N . LYS A 1 114 ? -4.297 11.968 8.159 1.00 85.19 114 LYS A N 1
ATOM 829 C CA . LYS A 1 114 ? -3.663 12.820 9.177 1.00 85.19 114 LYS A CA 1
ATOM 830 C C . LYS A 1 114 ? -4.672 13.468 10.123 1.00 85.19 114 LYS A C 1
ATOM 832 O O . LYS A 1 114 ? -4.342 13.704 11.283 1.00 85.19 114 LYS A O 1
ATOM 837 N N . LYS A 1 115 ? -5.863 13.802 9.622 1.00 90.62 115 LYS A N 1
ATOM 838 C CA . LYS A 1 115 ? -6.886 14.542 10.369 1.00 90.62 115 LYS A CA 1
ATOM 839 C C . LYS A 1 115 ? -7.771 13.622 11.204 1.00 90.62 115 LYS A C 1
ATOM 841 O O . LYS A 1 115 ? -8.126 13.971 12.326 1.00 90.62 115 LYS A O 1
ATOM 846 N N . GLU A 1 116 ? -8.143 12.475 10.654 1.00 94.38 116 GLU A N 1
ATOM 847 C CA . GLU A 1 116 ? -9.123 11.576 11.249 1.00 94.38 116 GLU A CA 1
ATOM 848 C C . GLU A 1 116 ? -8.419 10.444 12.001 1.00 94.38 116 GLU A C 1
ATOM 850 O O . GLU A 1 116 ? -7.423 9.885 11.546 1.00 94.38 116 GLU A O 1
ATOM 855 N N . LYS A 1 117 ? -8.923 10.130 13.198 1.00 94.38 117 LYS A N 1
ATOM 856 C CA . LYS A 1 117 ? -8.409 9.027 14.023 1.00 94.38 117 LYS A CA 1
ATOM 857 C C . LYS A 1 117 ? -9.105 7.701 13.730 1.00 94.38 117 LYS A C 1
ATOM 859 O O . LYS A 1 117 ? -8.580 6.664 14.107 1.00 94.38 117 LYS A O 1
ATOM 864 N N . GLN A 1 118 ? -10.248 7.735 13.055 1.00 95.88 118 GLN A N 1
ATOM 865 C CA . GLN A 1 118 ? -10.949 6.551 12.575 1.00 95.88 118 GLN A CA 1
ATOM 866 C C . GLN A 1 118 ? -10.851 6.508 11.054 1.00 95.88 118 GLN A C 1
ATOM 868 O O . GLN A 1 118 ? -11.149 7.496 10.379 1.00 95.88 118 GLN A O 1
ATOM 873 N N . LEU A 1 119 ? -10.393 5.379 10.524 1.00 96.06 119 LEU A N 1
ATOM 874 C CA . LEU A 1 119 ? -10.216 5.180 9.092 1.00 96.06 119 LEU A CA 1
ATOM 875 C C . LEU A 1 119 ? -10.978 3.940 8.637 1.00 96.06 119 LEU A C 1
ATOM 877 O O . LEU A 1 119 ? -10.880 2.886 9.245 1.00 96.06 119 LEU A O 1
ATOM 881 N N . SER A 1 120 ? -11.698 4.073 7.537 1.00 96.69 120 SER A N 1
ATOM 882 C CA . SER A 1 120 ? -12.415 3.047 6.801 1.00 96.69 120 SER A CA 1
ATOM 883 C C . SER A 1 120 ? -11.761 2.962 5.428 1.00 96.69 120 SER A C 1
ATOM 885 O O . SER A 1 120 ? -11.901 3.861 4.593 1.00 96.69 120 SER A O 1
ATOM 887 N N . LEU A 1 121 ? -10.948 1.931 5.226 1.00 95.88 121 LEU A N 1
ATOM 888 C CA . LEU A 1 121 ? -10.233 1.701 3.977 1.00 95.88 121 LEU A CA 1
ATOM 889 C C . LEU A 1 121 ? -11.045 0.720 3.134 1.00 95.88 121 LEU A C 1
ATOM 891 O O . LEU A 1 121 ? -11.304 -0.394 3.580 1.00 95.88 121 LEU A O 1
ATOM 895 N N . LEU A 1 122 ? -11.404 1.094 1.907 1.00 95.69 122 LEU A N 1
ATOM 896 C CA . LEU A 1 122 ? -11.911 0.130 0.932 1.00 95.69 122 LEU A CA 1
ATOM 897 C C . LEU A 1 122 ? -10.717 -0.496 0.218 1.00 95.69 122 LEU A C 1
ATOM 899 O O . LEU A 1 122 ? -10.035 0.170 -0.568 1.00 95.69 122 LEU A O 1
ATOM 903 N N . VAL A 1 123 ? -10.451 -1.764 0.509 1.00 95.50 123 VAL A N 1
ATOM 904 C CA . VAL A 1 123 ? -9.308 -2.506 -0.014 1.00 95.50 123 VAL A CA 1
ATOM 905 C C . VAL A 1 123 ? -9.786 -3.490 -1.069 1.00 95.50 123 VAL A C 1
ATOM 907 O O . VAL A 1 123 ? -10.725 -4.252 -0.859 1.00 95.50 123 VAL A O 1
ATOM 910 N N . ARG A 1 124 ? -9.119 -3.480 -2.221 1.00 93.69 124 ARG A N 1
ATOM 911 C CA . ARG A 1 124 ? -9.232 -4.523 -3.235 1.00 93.69 124 ARG A CA 1
ATOM 912 C C . ARG A 1 124 ? -8.099 -5.509 -3.034 1.00 93.69 124 ARG A C 1
ATOM 914 O O . ARG A 1 124 ? -6.935 -5.110 -3.142 1.00 93.69 124 ARG A O 1
ATOM 921 N N . ALA A 1 125 ? -8.448 -6.777 -2.841 1.00 92.75 125 ALA A N 1
ATOM 922 C CA . ALA A 1 125 ? -7.472 -7.851 -2.806 1.00 92.75 125 ALA A CA 1
ATOM 923 C C . ALA A 1 125 ? -6.620 -7.819 -4.084 1.00 92.75 125 ALA A C 1
ATOM 925 O O . ALA A 1 125 ? -7.125 -7.790 -5.220 1.00 92.75 125 ALA A O 1
ATOM 926 N N . GLY A 1 126 ? -5.308 -7.779 -3.888 1.00 87.31 126 GLY A N 1
ATOM 927 C CA . GLY A 1 126 ? -4.338 -7.968 -4.940 1.00 87.31 126 GLY A CA 1
ATOM 928 C C . GLY A 1 126 ? -4.568 -9.337 -5.560 1.00 87.31 126 GLY A C 1
ATOM 929 O O . GLY A 1 126 ? -4.699 -10.345 -4.873 1.00 87.31 126 GLY A O 1
ATOM 930 N N . SER A 1 127 ? -4.612 -9.386 -6.887 1.00 74.81 127 SER A N 1
ATOM 931 C CA . SER A 1 127 ? -4.359 -10.659 -7.558 1.00 74.81 127 SER A CA 1
ATOM 932 C C . SER A 1 127 ? -2.897 -11.040 -7.264 1.00 74.81 127 SER A C 1
ATOM 934 O O . SER A 1 127 ? -2.083 -10.148 -7.002 1.00 74.81 127 SER A O 1
ATOM 936 N N . ASN A 1 128 ? -2.540 -12.328 -7.321 1.00 63.81 128 ASN A N 1
ATOM 937 C CA . ASN A 1 128 ? -1.176 -12.845 -7.086 1.00 63.81 128 ASN A CA 1
ATOM 938 C C . ASN A 1 128 ? -0.059 -12.167 -7.929 1.00 63.81 128 ASN A C 1
ATOM 940 O O . ASN A 1 128 ? 1.125 -12.459 -7.758 1.00 63.81 128 ASN A O 1
ATOM 944 N N . ASP A 1 129 ? -0.406 -11.211 -8.792 1.00 63.12 129 ASP A N 1
ATOM 945 C CA . ASP A 1 129 ? 0.461 -10.203 -9.412 1.00 63.12 129 ASP A CA 1
ATOM 946 C C . ASP A 1 129 ? 1.444 -9.519 -8.447 1.00 63.12 129 ASP A C 1
ATOM 948 O O . ASP A 1 129 ? 2.478 -9.028 -8.893 1.00 63.12 129 ASP A O 1
ATOM 952 N N . ALA A 1 130 ? 1.182 -9.489 -7.137 1.00 60.75 130 ALA A N 1
ATOM 953 C CA . ALA A 1 130 ? 2.116 -8.963 -6.137 1.00 60.75 130 ALA A CA 1
ATOM 954 C C . ALA A 1 130 ? 3.489 -9.657 -6.193 1.00 60.75 130 ALA A C 1
ATOM 956 O O . ALA A 1 130 ? 4.533 -8.996 -6.215 1.00 60.75 130 ALA A O 1
ATOM 957 N N . ALA A 1 131 ? 3.485 -10.990 -6.311 1.00 65.31 131 ALA A N 1
ATOM 958 C CA . ALA A 1 131 ? 4.699 -11.777 -6.490 1.00 65.31 131 ALA A CA 1
ATOM 959 C C . ALA A 1 131 ? 5.390 -11.424 -7.815 1.00 65.31 131 ALA A C 1
ATOM 961 O O . ALA A 1 131 ? 6.613 -11.277 -7.857 1.00 65.31 131 ALA A O 1
ATOM 962 N N . GLN A 1 132 ? 4.618 -11.195 -8.883 1.00 68.94 132 GLN A N 1
ATOM 963 C CA . GLN A 1 132 ? 5.170 -10.759 -10.167 1.00 68.94 132 GLN A CA 1
ATOM 964 C C . GLN A 1 132 ? 5.760 -9.346 -10.110 1.00 68.94 132 GLN A C 1
ATOM 966 O O . GLN A 1 132 ? 6.802 -9.097 -10.714 1.00 68.94 132 GLN A O 1
ATOM 971 N N . LEU A 1 133 ? 5.141 -8.411 -9.391 1.00 70.75 133 LEU A N 1
ATOM 972 C CA . LEU A 1 133 ? 5.650 -7.048 -9.240 1.00 70.75 133 LEU A CA 1
ATOM 973 C C . LEU A 1 133 ? 6.937 -7.022 -8.419 1.00 70.75 133 LEU A C 1
ATOM 975 O O . LEU A 1 133 ? 7.897 -6.366 -8.825 1.00 70.75 133 LEU A O 1
ATOM 979 N N . LEU A 1 134 ? 7.001 -7.784 -7.325 1.00 73.19 134 LEU A N 1
ATOM 980 C CA . LEU A 1 134 ? 8.226 -7.919 -6.541 1.00 73.19 134 LEU A CA 1
ATOM 981 C C . LEU A 1 134 ? 9.345 -8.568 -7.370 1.00 73.19 134 LEU A C 1
ATOM 983 O O . LEU A 1 134 ? 10.483 -8.095 -7.356 1.00 73.19 134 LEU A O 1
ATOM 987 N N . GLN A 1 135 ? 9.021 -9.602 -8.156 1.00 78.50 135 GLN A N 1
ATOM 988 C CA . GLN A 1 135 ? 9.945 -10.212 -9.116 1.00 78.50 135 GLN A CA 1
ATOM 989 C C . GLN A 1 135 ? 10.457 -9.170 -10.124 1.00 78.50 135 GLN A C 1
ATOM 991 O O . GLN A 1 135 ? 11.663 -9.057 -10.345 1.00 78.50 135 GLN A O 1
ATOM 996 N N . ARG A 1 136 ? 9.562 -8.354 -10.698 1.00 74.94 136 ARG A N 1
ATOM 997 C CA . ARG A 1 136 ? 9.910 -7.278 -11.642 1.00 74.94 136 ARG A CA 1
ATOM 998 C C . ARG A 1 136 ? 10.824 -6.230 -11.005 1.00 74.94 136 ARG A C 1
ATOM 1000 O O . ARG A 1 136 ? 11.797 -5.826 -11.639 1.00 74.94 136 ARG A O 1
ATOM 1007 N N . GLN A 1 137 ? 10.562 -5.818 -9.764 1.00 81.06 137 GLN A N 1
ATOM 1008 C CA . GLN A 1 137 ? 11.419 -4.873 -9.039 1.00 81.06 137 GLN A CA 1
ATOM 1009 C C . GLN A 1 137 ? 12.812 -5.453 -8.776 1.00 81.06 137 GLN A C 1
ATOM 1011 O O . GLN A 1 137 ? 13.806 -4.801 -9.092 1.00 81.06 137 GLN A O 1
ATOM 1016 N N . LYS A 1 138 ? 12.903 -6.704 -8.302 1.00 80.81 138 LYS A N 1
ATOM 1017 C CA . LYS A 1 138 ? 14.191 -7.400 -8.130 1.00 80.81 138 LYS A CA 1
ATOM 1018 C C . LYS A 1 138 ? 14.970 -7.482 -9.446 1.00 80.81 138 LYS A C 1
ATOM 1020 O O . LYS A 1 138 ? 16.171 -7.212 -9.460 1.00 80.81 138 LYS A O 1
ATOM 1025 N N . CYS A 1 139 ? 14.294 -7.787 -10.557 1.00 75.44 139 CYS A N 1
ATOM 1026 C CA . CYS A 1 139 ? 14.918 -7.795 -11.879 1.00 75.44 139 CYS A CA 1
ATOM 1027 C C . CYS A 1 139 ? 15.448 -6.412 -12.284 1.00 75.44 139 CYS A C 1
ATOM 1029 O O . CYS A 1 139 ? 16.580 -6.317 -12.754 1.00 75.44 139 CYS A O 1
ATOM 1031 N N . ARG A 1 140 ? 14.675 -5.338 -12.060 1.00 73.50 140 ARG A N 1
ATOM 1032 C CA . ARG A 1 140 ? 15.120 -3.959 -12.329 1.00 73.50 140 ARG A CA 1
ATOM 1033 C C . ARG A 1 140 ? 16.334 -3.574 -11.488 1.00 73.50 140 ARG A C 1
ATOM 1035 O O . ARG A 1 140 ? 17.290 -3.032 -12.035 1.00 73.50 140 ARG A O 1
ATOM 1042 N N . GLN A 1 141 ? 16.340 -3.900 -10.195 1.00 79.06 141 GLN A N 1
ATOM 1043 C CA . GLN A 1 141 ? 17.475 -3.619 -9.310 1.00 79.06 141 GLN A CA 1
ATOM 1044 C C . GLN A 1 141 ? 18.739 -4.356 -9.778 1.00 79.06 141 GLN A C 1
ATOM 1046 O O . GLN A 1 141 ? 19.809 -3.759 -9.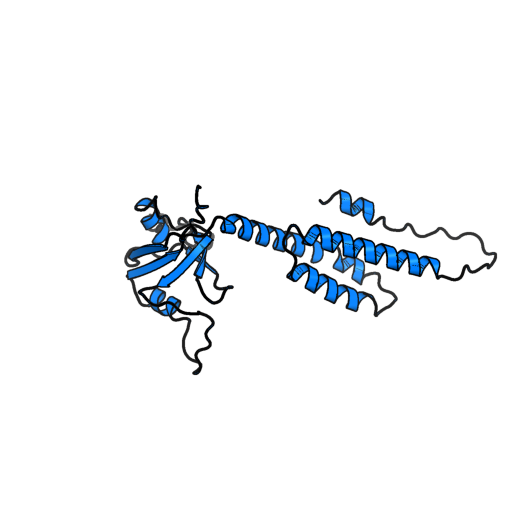878 1.00 79.06 141 GLN A O 1
ATOM 1051 N N . LYS A 1 142 ? 18.613 -5.647 -10.124 1.00 80.38 142 LYS A N 1
ATOM 1052 C CA . LYS A 1 142 ? 19.730 -6.466 -10.620 1.00 80.38 142 LYS A CA 1
ATOM 1053 C C . LYS A 1 142 ? 20.268 -5.941 -11.954 1.00 80.38 142 LYS A C 1
ATOM 1055 O O . LYS A 1 142 ? 21.483 -5.851 -12.116 1.00 80.38 142 LYS A O 1
ATOM 1060 N N . ALA A 1 143 ? 19.386 -5.558 -12.880 1.00 73.38 143 ALA A N 1
ATOM 1061 C CA . ALA A 1 143 ? 19.774 -4.953 -14.153 1.00 73.38 143 ALA A CA 1
ATOM 1062 C C . ALA A 1 143 ? 20.494 -3.610 -13.945 1.00 73.38 143 ALA A C 1
ATOM 1064 O O . ALA A 1 143 ? 21.566 -3.402 -14.507 1.00 73.38 143 ALA A O 1
ATOM 1065 N N . SER A 1 144 ? 19.966 -2.743 -13.076 1.00 73.25 144 SER A N 1
ATOM 1066 C CA . SER A 1 144 ? 20.600 -1.468 -12.719 1.00 73.25 144 SER A CA 1
ATOM 1067 C C . SER A 1 144 ? 22.004 -1.669 -12.137 1.00 73.25 144 SER A C 1
ATOM 1069 O O . SER A 1 144 ? 22.959 -1.043 -12.589 1.00 73.25 144 SER A O 1
ATOM 1071 N N . ASN A 1 145 ? 22.170 -2.627 -11.219 1.00 75.12 145 ASN A N 1
ATOM 1072 C CA . ASN A 1 145 ? 23.471 -2.938 -10.619 1.00 75.12 145 ASN A CA 1
ATOM 1073 C C . ASN A 1 145 ? 24.489 -3.484 -11.639 1.00 75.12 145 ASN A C 1
ATOM 1075 O O . ASN A 1 145 ? 25.677 -3.173 -11.547 1.00 75.12 145 ASN A O 1
ATOM 1079 N N . LEU A 1 146 ? 24.038 -4.281 -12.616 1.00 74.12 146 LEU A N 1
ATOM 1080 C CA . LEU A 1 146 ? 24.886 -4.798 -13.698 1.00 74.12 146 LEU A CA 1
ATOM 1081 C C . LEU A 1 146 ? 25.361 -3.683 -14.641 1.00 74.12 146 LEU A C 1
ATOM 1083 O O . LEU A 1 146 ? 26.538 -3.645 -15.006 1.00 74.12 146 LEU A O 1
ATOM 1087 N N . PHE A 1 147 ? 24.467 -2.766 -15.015 1.00 68.62 147 PHE A N 1
ATOM 1088 C CA . PHE A 1 147 ? 24.781 -1.694 -15.960 1.00 68.62 147 PHE A CA 1
ATOM 1089 C C . PHE A 1 147 ? 25.505 -0.505 -15.318 1.00 68.62 147 PHE A C 1
ATOM 1091 O O . PHE A 1 147 ? 26.386 0.072 -15.954 1.00 68.62 147 PHE A O 1
ATOM 1098 N N . GLY A 1 148 ? 25.196 -0.173 -14.063 1.00 65.12 148 GLY A N 1
ATOM 1099 C CA . GLY A 1 148 ? 25.722 1.011 -13.383 1.00 65.12 148 GLY A CA 1
ATOM 1100 C C . GLY A 1 148 ? 27.223 0.970 -13.081 1.00 65.12 148 GLY A C 1
ATOM 1101 O O . GLY A 1 148 ? 27.873 2.004 -13.168 1.00 65.12 148 GLY A O 1
ATOM 1102 N N . ASN A 1 149 ? 27.801 -0.203 -12.778 1.00 57.12 149 ASN A N 1
ATOM 1103 C CA . ASN A 1 149 ? 29.121 -0.240 -12.124 1.00 57.12 149 ASN A CA 1
ATOM 1104 C C . ASN A 1 149 ? 30.267 -0.920 -12.895 1.00 57.12 149 ASN A C 1
ATOM 1106 O O . ASN A 1 149 ? 31.423 -0.721 -12.525 1.00 57.12 149 ASN A O 1
ATOM 1110 N N . ARG A 1 150 ? 30.018 -1.721 -13.942 1.00 57.62 150 ARG A N 1
ATOM 1111 C CA . ARG A 1 150 ? 31.113 -2.477 -14.606 1.00 57.62 150 ARG A CA 1
ATOM 1112 C C . ARG A 1 150 ? 31.197 -2.367 -16.121 1.00 57.62 150 ARG A C 1
ATOM 1114 O O . ARG A 1 150 ? 32.304 -2.428 -16.650 1.00 57.62 150 ARG A O 1
ATOM 1121 N N . LEU A 1 151 ? 30.070 -2.234 -16.813 1.00 60.88 151 LEU A N 1
ATOM 1122 C CA . LEU A 1 151 ? 30.063 -2.186 -18.278 1.00 60.88 151 LEU A CA 1
ATOM 1123 C C . LEU A 1 151 ? 30.318 -0.771 -18.807 1.00 60.88 151 LEU A C 1
ATOM 1125 O O . LEU A 1 151 ? 31.110 -0.606 -19.730 1.00 60.88 151 LEU A O 1
ATOM 1129 N N . PHE A 1 152 ? 29.742 0.255 -18.176 1.00 59.53 152 PHE A N 1
ATOM 1130 C CA . PHE A 1 152 ? 29.894 1.637 -18.641 1.00 59.53 152 PHE A CA 1
ATOM 1131 C C . PHE A 1 152 ? 31.287 2.226 -18.401 1.00 59.53 152 PHE A C 1
ATOM 1133 O O . PHE A 1 152 ? 31.821 2.894 -19.282 1.00 59.53 152 PHE A O 1
ATOM 1140 N N . SER A 1 153 ? 31.910 1.951 -17.252 1.00 60.00 153 SER A N 1
ATOM 1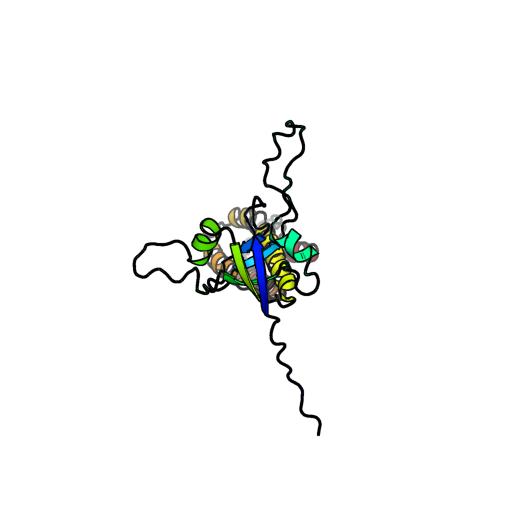141 C CA . SER A 1 153 ? 33.241 2.488 -16.933 1.00 60.00 153 SER A CA 1
ATOM 1142 C C . SER A 1 153 ? 34.337 1.941 -17.851 1.00 60.00 153 SER A C 1
ATOM 1144 O O . SER A 1 153 ? 35.260 2.670 -18.199 1.00 60.00 153 SER A O 1
ATOM 1146 N N . LYS A 1 154 ? 34.216 0.684 -18.298 1.00 63.59 154 LYS A N 1
ATOM 1147 C CA . LYS A 1 154 ? 35.152 0.089 -19.262 1.00 63.59 154 LYS A CA 1
ATOM 1148 C C . LYS A 1 154 ? 34.897 0.541 -20.697 1.00 63.59 154 LYS A C 1
ATOM 1150 O O . LYS A 1 154 ? 35.856 0.730 -21.430 1.00 63.59 154 LYS A O 1
ATOM 1155 N N . PHE A 1 155 ? 33.636 0.740 -21.085 1.00 60.84 155 PHE A N 1
ATOM 1156 C CA . PHE A 1 155 ? 33.301 1.192 -22.438 1.00 60.84 155 PHE A CA 1
ATOM 1157 C C . PHE A 1 155 ? 33.722 2.652 -22.674 1.00 60.84 155 PHE A C 1
ATOM 1159 O O . PHE A 1 155 ? 34.302 2.965 -23.705 1.00 60.84 155 PHE A O 1
ATOM 1166 N N . LEU A 1 156 ? 33.526 3.532 -21.683 1.00 57.53 156 LEU A N 1
ATOM 1167 C CA . LEU A 1 156 ? 33.930 4.942 -21.770 1.00 57.53 156 LEU A CA 1
ATOM 1168 C C . LEU A 1 156 ? 35.452 5.154 -21.724 1.00 57.53 156 LEU A C 1
ATOM 1170 O O . LEU A 1 156 ? 35.938 6.180 -22.185 1.00 57.53 156 LEU A O 1
ATOM 1174 N N . ALA A 1 157 ? 36.215 4.197 -21.190 1.00 59.44 157 ALA A N 1
ATOM 1175 C CA . ALA A 1 157 ? 37.673 4.287 -21.124 1.00 59.44 157 ALA A CA 1
ATOM 1176 C C . ALA A 1 157 ? 38.381 3.878 -22.431 1.00 59.44 157 ALA A C 1
ATOM 1178 O O . ALA A 1 157 ? 39.606 3.932 -22.497 1.00 59.44 157 ALA A O 1
ATOM 1179 N N . SER A 1 158 ? 37.655 3.418 -23.457 1.00 57.53 158 SER A N 1
ATOM 1180 C CA . SER A 1 158 ? 38.247 2.818 -24.665 1.00 57.53 158 SER A CA 1
ATOM 1181 C C . SER A 1 158 ? 37.705 3.389 -25.974 1.00 57.53 158 SER A C 1
ATOM 1183 O O . SER A 1 158 ? 37.753 2.697 -26.984 1.00 57.53 158 SER A O 1
ATOM 1185 N N . ASP A 1 159 ? 37.213 4.630 -25.978 1.00 51.22 159 ASP A N 1
ATOM 1186 C CA . ASP A 1 159 ? 36.567 5.222 -27.156 1.00 51.22 159 ASP A CA 1
ATOM 1187 C C . ASP A 1 159 ? 37.465 6.268 -27.859 1.00 51.22 159 ASP A C 1
ATOM 1189 O O . ASP A 1 159 ? 37.408 7.454 -27.534 1.00 51.22 159 ASP A O 1
ATOM 1193 N N . PRO A 1 160 ? 38.333 5.869 -28.812 1.00 55.72 160 PRO A N 1
ATOM 1194 C CA . PRO A 1 160 ? 39.112 6.804 -29.625 1.00 55.72 160 PRO A CA 1
ATOM 1195 C C . PRO A 1 160 ? 38.318 7.409 -30.801 1.00 55.72 160 PRO A C 1
ATOM 1197 O O . PRO A 1 160 ? 38.866 8.226 -31.535 1.00 55.72 160 PRO A O 1
ATOM 1200 N N . LEU A 1 161 ? 37.047 7.030 -31.010 1.00 53.16 161 LEU A N 1
ATOM 1201 C CA . LEU A 1 161 ? 36.231 7.428 -32.169 1.00 53.16 161 LEU A CA 1
ATOM 1202 C C . LEU A 1 161 ? 34.910 8.074 -31.703 1.00 53.16 161 LEU A C 1
ATOM 1204 O O . LEU A 1 161 ? 33.832 7.489 -31.791 1.00 53.16 161 LEU A O 1
ATOM 1208 N N . GLY A 1 162 ? 35.020 9.292 -31.165 1.00 54.44 162 GLY A N 1
ATOM 1209 C CA . GLY A 1 162 ? 34.012 9.992 -30.353 1.00 54.44 162 GLY A CA 1
ATOM 1210 C C . GLY A 1 162 ? 32.662 10.342 -31.000 1.00 54.44 162 GLY A C 1
ATOM 1211 O O . GLY A 1 162 ? 32.323 11.515 -31.122 1.00 54.44 162 GLY A O 1
ATOM 1212 N N . GLY A 1 163 ? 31.830 9.349 -31.316 1.00 57.69 163 GLY A N 1
ATOM 1213 C CA . GLY A 1 163 ? 30.437 9.595 -31.719 1.00 57.69 163 GLY A CA 1
ATOM 1214 C C . GLY A 1 163 ? 29.510 8.380 -31.713 1.00 57.69 163 GLY A C 1
ATOM 1215 O O . GLY A 1 163 ? 28.313 8.526 -31.468 1.00 57.69 163 GLY A O 1
ATOM 1216 N N . VAL A 1 164 ? 30.034 7.167 -31.911 1.00 61.00 164 VAL A N 1
ATOM 1217 C CA . VAL A 1 164 ? 29.196 5.960 -32.068 1.00 61.00 164 VAL A CA 1
ATOM 1218 C C . VAL A 1 164 ? 28.604 5.484 -30.730 1.00 61.00 164 VAL A C 1
ATOM 1220 O O . VAL A 1 164 ? 27.479 4.982 -30.685 1.00 61.00 164 VAL A O 1
ATOM 1223 N N . ALA A 1 165 ? 29.299 5.707 -29.611 1.00 60.97 165 ALA A N 1
ATOM 1224 C CA . ALA A 1 165 ? 28.857 5.260 -28.288 1.00 60.97 165 ALA A CA 1
ATOM 1225 C C . ALA A 1 165 ? 27.598 5.975 -27.762 1.00 60.97 165 ALA A C 1
ATOM 1227 O O . ALA A 1 165 ? 26.856 5.414 -26.951 1.00 60.97 165 ALA A O 1
ATOM 1228 N N . VAL A 1 166 ? 27.324 7.201 -28.222 1.00 64.81 166 VAL A N 1
ATOM 1229 C CA . VAL A 1 166 ? 26.188 7.999 -27.730 1.00 64.81 166 VAL A CA 1
ATOM 1230 C C . VAL A 1 166 ? 24.853 7.455 -28.250 1.00 64.81 166 VAL A C 1
ATOM 1232 O O . VAL A 1 166 ? 23.892 7.382 -27.485 1.00 64.81 166 VAL A O 1
ATOM 1235 N N . GLY A 1 167 ? 24.796 7.004 -29.509 1.00 67.44 167 GLY A N 1
ATOM 1236 C CA . GLY A 1 167 ? 23.580 6.418 -30.093 1.00 67.44 167 GLY A CA 1
ATOM 1237 C C . GLY A 1 167 ? 23.175 5.107 -29.411 1.00 67.44 167 GLY A C 1
ATOM 1238 O O . GLY A 1 167 ? 22.031 4.945 -28.988 1.00 67.44 167 GLY A O 1
ATOM 1239 N N . LEU A 1 168 ? 24.150 4.221 -29.191 1.00 66.62 168 LEU A N 1
ATOM 1240 C CA . LEU A 1 168 ? 23.959 2.937 -28.504 1.00 66.62 168 LEU A CA 1
ATOM 1241 C C . LEU A 1 168 ? 23.466 3.092 -27.060 1.00 66.62 168 LEU A C 1
ATOM 1243 O O . LEU A 1 168 ? 22.690 2.267 -26.577 1.00 66.62 168 LEU A O 1
ATOM 1247 N N . ARG A 1 169 ? 23.880 4.159 -26.367 1.00 65.38 169 ARG A N 1
ATOM 1248 C CA . ARG A 1 169 ? 23.449 4.443 -24.992 1.00 65.38 169 ARG A CA 1
ATOM 1249 C C . ARG A 1 169 ? 21.948 4.720 -24.897 1.00 65.38 169 ARG A C 1
ATOM 1251 O O . ARG A 1 169 ? 21.306 4.229 -23.967 1.00 65.38 169 ARG A O 1
ATOM 1258 N N . ASN A 1 170 ? 21.402 5.496 -25.830 1.00 64.00 170 ASN A N 1
ATOM 1259 C CA . ASN A 1 170 ? 19.995 5.891 -25.794 1.00 64.00 170 ASN A CA 1
ATOM 1260 C C . ASN A 1 170 ? 19.077 4.700 -26.106 1.00 64.00 170 ASN A C 1
ATOM 1262 O O . ASN A 1 170 ? 18.128 4.467 -25.359 1.00 64.00 170 ASN A O 1
ATOM 1266 N N . GLU A 1 171 ? 19.427 3.877 -27.102 1.00 66.75 171 GLU A N 1
ATOM 1267 C CA . GLU A 1 171 ? 18.656 2.668 -27.423 1.00 66.75 171 GLU A CA 1
ATOM 1268 C C . GLU A 1 171 ? 18.686 1.632 -26.289 1.00 66.75 171 GLU A C 1
ATOM 1270 O O . GLU A 1 171 ? 17.650 1.069 -25.931 1.00 66.75 171 GLU A O 1
ATOM 1275 N N . LEU A 1 172 ? 19.846 1.402 -25.654 1.00 68.12 172 LEU A N 1
ATOM 1276 C CA . LEU A 1 172 ? 19.924 0.470 -24.522 1.00 68.12 172 LEU A CA 1
ATOM 1277 C C . LEU A 1 172 ? 19.095 0.942 -23.321 1.00 68.12 172 LEU A C 1
ATOM 1279 O O . LEU A 1 172 ? 18.454 0.125 -22.658 1.00 68.12 172 LEU A O 1
ATOM 1283 N N . SER A 1 173 ? 19.108 2.245 -23.030 1.00 65.38 173 SER A N 1
ATOM 1284 C CA . SER A 1 173 ? 18.360 2.829 -21.910 1.00 65.38 173 SER A CA 1
ATOM 1285 C C . SER A 1 173 ? 16.846 2.653 -22.079 1.00 65.38 173 SER A C 1
ATOM 1287 O O . SER A 1 173 ? 16.136 2.304 -21.128 1.00 65.38 173 SER A O 1
ATOM 1289 N N . GLU A 1 174 ? 16.345 2.830 -23.302 1.00 65.19 174 GLU A N 1
ATOM 1290 C CA . GLU A 1 174 ? 14.928 2.666 -23.626 1.00 65.19 174 GLU A CA 1
ATOM 1291 C C . GLU A 1 174 ? 14.490 1.192 -23.569 1.00 65.19 174 GLU A C 1
ATOM 1293 O O . GLU A 1 174 ? 13.462 0.864 -22.968 1.00 65.19 174 GLU A O 1
ATOM 1298 N N . VAL A 1 175 ? 15.320 0.275 -24.082 1.00 65.19 175 VAL A N 1
ATOM 1299 C CA . VAL A 1 175 ? 15.071 -1.175 -24.001 1.00 65.19 175 VAL A CA 1
ATOM 1300 C C . VAL A 1 175 ? 15.052 -1.662 -22.547 1.00 65.19 175 VAL A C 1
ATOM 1302 O O . VAL A 1 175 ? 14.181 -2.450 -22.178 1.00 65.19 175 VAL A O 1
ATOM 1305 N N . ILE A 1 176 ? 15.958 -1.177 -21.690 1.00 65.19 176 ILE A N 1
ATOM 1306 C CA . ILE A 1 176 ? 15.990 -1.541 -20.261 1.00 65.19 176 ILE A CA 1
ATOM 1307 C C . ILE A 1 176 ? 14.756 -1.006 -19.519 1.00 65.19 176 ILE A C 1
ATOM 1309 O O . ILE A 1 176 ? 14.217 -1.693 -18.649 1.00 65.19 176 ILE A O 1
ATOM 1313 N N . SER A 1 177 ? 14.281 0.191 -19.870 1.00 61.06 177 SER A N 1
ATOM 1314 C CA . SER A 1 177 ? 13.127 0.820 -19.212 1.00 61.06 177 SER A CA 1
ATOM 1315 C C . SER A 1 177 ? 11.810 0.078 -19.485 1.00 61.06 177 SER A C 1
ATOM 1317 O O . SER A 1 177 ? 10.955 -0.012 -18.595 1.00 61.06 177 SER A O 1
ATOM 1319 N N . ASN A 1 178 ? 11.678 -0.510 -20.678 1.00 58.41 178 ASN A N 1
ATOM 1320 C CA . ASN A 1 178 ? 10.446 -1.146 -21.153 1.00 58.41 178 ASN A CA 1
ATOM 1321 C C . ASN A 1 178 ? 10.414 -2.674 -21.005 1.00 58.41 178 ASN A C 1
ATOM 1323 O O . ASN A 1 178 ? 9.350 -3.283 -21.124 1.00 58.41 178 ASN A O 1
ATOM 1327 N N . ALA A 1 179 ? 11.548 -3.324 -20.752 1.00 56.03 179 ALA A N 1
ATOM 1328 C CA . ALA A 1 179 ? 11.605 -4.776 -20.790 1.00 56.03 179 ALA A CA 1
ATOM 1329 C C . ALA A 1 179 ? 11.059 -5.443 -19.508 1.00 56.03 179 ALA A C 1
ATOM 1331 O O . ALA A 1 179 ? 11.528 -5.230 -18.387 1.00 56.03 179 ALA A O 1
ATOM 1332 N N . GLU A 1 180 ? 10.070 -6.321 -19.688 1.00 57.81 180 GLU A N 1
ATOM 1333 C CA . GLU A 1 180 ? 9.619 -7.270 -18.668 1.00 57.81 180 GLU A CA 1
ATOM 1334 C C . GLU A 1 180 ? 10.661 -8.386 -18.506 1.00 57.81 180 GLU A C 1
ATOM 1336 O O . GLU A 1 180 ? 11.301 -8.771 -19.480 1.00 57.81 180 GLU A O 1
ATOM 1341 N N . CYS A 1 181 ? 10.858 -8.924 -17.298 1.00 55.12 181 CYS A N 1
ATOM 1342 C CA . CYS A 1 181 ? 12.056 -9.709 -16.949 1.00 55.12 181 CYS A CA 1
ATOM 1343 C C . CYS A 1 181 ? 12.371 -10.907 -17.887 1.00 55.12 181 CYS A C 1
ATOM 1345 O O . CYS A 1 181 ? 13.539 -11.242 -18.075 1.00 55.12 181 CYS A O 1
ATOM 1347 N N . GLY A 1 182 ? 11.371 -11.500 -18.556 1.00 58.25 182 GLY A N 1
ATOM 1348 C CA . GLY A 1 182 ? 11.584 -12.523 -19.597 1.00 58.25 182 GLY A CA 1
ATOM 1349 C C . GLY A 1 182 ? 11.966 -11.979 -20.987 1.00 58.25 182 GLY A C 1
ATOM 1350 O O . GLY A 1 182 ? 12.678 -12.639 -21.744 1.00 58.25 182 GLY A O 1
ATOM 1351 N N . ILE A 1 183 ? 11.534 -10.763 -21.324 1.00 59.22 183 ILE A N 1
ATOM 1352 C CA . ILE A 1 183 ? 11.832 -10.066 -22.584 1.00 59.22 183 ILE A CA 1
ATOM 1353 C C . ILE A 1 183 ? 13.229 -9.432 -22.530 1.00 59.22 183 ILE A C 1
ATOM 1355 O O . ILE A 1 183 ? 13.932 -9.449 -23.541 1.00 59.22 183 ILE A O 1
ATOM 1359 N N . VAL A 1 184 ? 13.674 -8.975 -21.347 1.00 60.59 184 VAL A N 1
ATOM 1360 C CA . VAL A 1 184 ? 15.016 -8.389 -21.132 1.00 60.59 184 VAL A CA 1
ATOM 1361 C C . VAL A 1 184 ? 16.104 -9.320 -21.667 1.00 60.59 184 VAL A C 1
ATOM 1363 O O . VAL A 1 184 ? 16.969 -8.885 -22.418 1.00 60.59 184 VAL A O 1
ATOM 1366 N N . SER A 1 185 ? 16.041 -10.619 -21.351 1.00 66.56 185 SER A N 1
ATOM 1367 C CA . SER A 1 185 ? 17.060 -11.584 -21.790 1.00 66.56 185 SER A CA 1
ATOM 1368 C C . SER A 1 185 ? 17.133 -11.703 -23.318 1.00 66.56 185 SER A C 1
ATOM 1370 O O . SER A 1 185 ? 18.222 -11.708 -23.891 1.00 66.56 185 SER A O 1
ATOM 1372 N N . LYS A 1 186 ? 15.982 -11.743 -24.003 1.00 71.69 186 LYS A N 1
ATOM 1373 C CA . LYS A 1 186 ? 15.930 -11.851 -25.471 1.00 71.69 186 LYS A CA 1
ATOM 1374 C C . LYS A 1 186 ? 16.386 -10.562 -26.151 1.00 71.69 186 LYS A C 1
ATOM 1376 O O . LYS A 1 186 ? 17.146 -10.625 -27.114 1.00 71.69 186 LYS A O 1
ATOM 1381 N N . ALA A 1 187 ? 15.954 -9.411 -25.639 1.00 67.69 187 ALA A N 1
ATOM 1382 C CA . ALA A 1 187 ? 16.332 -8.109 -26.176 1.00 67.69 187 ALA A CA 1
ATOM 1383 C C . ALA A 1 187 ? 17.833 -7.845 -25.994 1.00 67.69 187 ALA A C 1
ATOM 1385 O O . ALA A 1 187 ? 18.506 -7.488 -26.956 1.00 67.69 187 ALA A O 1
ATOM 1386 N N . VAL A 1 188 ? 18.387 -8.129 -24.810 1.00 70.75 188 VAL A N 1
ATOM 1387 C CA . VAL A 1 188 ? 19.828 -7.998 -24.545 1.00 70.75 188 VAL A CA 1
ATOM 1388 C C . VAL A 1 188 ? 20.642 -8.941 -25.433 1.00 70.75 188 VAL A C 1
ATOM 1390 O O . VAL A 1 188 ? 21.627 -8.501 -26.018 1.00 70.75 188 VAL A O 1
ATOM 1393 N N . LYS A 1 189 ? 20.218 -10.202 -25.613 1.00 72.44 189 LYS A N 1
ATOM 1394 C CA . LYS A 1 189 ? 20.874 -11.131 -26.554 1.00 72.44 189 LYS A CA 1
ATOM 1395 C C . LYS A 1 189 ? 20.848 -10.613 -27.993 1.00 72.44 189 LYS A C 1
ATOM 1397 O O . LYS A 1 189 ? 21.857 -10.702 -28.687 1.00 72.44 189 LYS A O 1
ATOM 1402 N N . LYS A 1 190 ? 19.721 -10.047 -28.435 1.00 77.25 190 LYS A N 1
ATOM 1403 C CA . LYS A 1 190 ? 19.583 -9.481 -29.784 1.00 77.25 190 LYS A CA 1
ATOM 1404 C C . LYS A 1 190 ? 20.496 -8.270 -29.980 1.00 77.25 190 LYS A C 1
ATOM 1406 O O . LYS A 1 190 ? 21.191 -8.202 -30.987 1.00 77.25 190 LYS A O 1
ATOM 1411 N N . VAL A 1 191 ? 20.540 -7.359 -29.008 1.00 76.25 191 VAL A N 1
ATOM 1412 C CA . VAL A 1 191 ? 21.419 -6.180 -29.045 1.00 76.25 191 VAL A CA 1
ATOM 1413 C C . VAL A 1 191 ? 22.890 -6.601 -29.025 1.00 76.25 191 VAL A C 1
ATOM 1415 O O . VAL A 1 191 ? 23.657 -6.142 -29.864 1.00 76.25 191 VAL A O 1
ATOM 1418 N N . ALA A 1 192 ? 23.277 -7.539 -28.156 1.00 75.69 192 ALA A N 1
ATOM 1419 C CA . ALA A 1 192 ? 24.639 -8.072 -28.117 1.00 75.69 192 ALA A CA 1
ATOM 1420 C C . ALA A 1 192 ? 25.047 -8.726 -29.451 1.00 75.69 192 ALA A C 1
ATOM 1422 O O . ALA A 1 192 ? 26.138 -8.467 -29.953 1.00 75.69 192 ALA A O 1
ATOM 1423 N N . SER A 1 193 ? 24.156 -9.514 -30.063 1.00 76.94 193 SER A N 1
ATOM 1424 C CA . SER A 1 193 ? 24.380 -10.124 -31.381 1.00 76.94 193 SER A CA 1
ATOM 1425 C C . SER A 1 193 ? 24.502 -9.081 -32.499 1.00 76.94 193 SER A C 1
ATOM 1427 O O . SER A 1 193 ? 25.365 -9.212 -33.371 1.00 76.94 193 SER A O 1
ATOM 1429 N N . SER A 1 194 ? 23.691 -8.021 -32.454 1.00 78.44 194 SER A N 1
ATOM 1430 C CA . SER A 1 194 ? 23.744 -6.932 -33.433 1.00 78.44 194 SER A CA 1
ATOM 1431 C C . SER A 1 194 ? 25.045 -6.132 -33.322 1.00 78.44 194 SER A C 1
ATOM 1433 O O . SER A 1 194 ? 25.665 -5.836 -34.341 1.00 78.44 194 SER A O 1
ATOM 1435 N N . ILE A 1 195 ? 25.501 -5.842 -32.097 1.00 77.69 195 ILE A N 1
ATOM 1436 C CA . ILE A 1 195 ? 26.785 -5.169 -31.847 1.00 77.69 195 ILE A CA 1
ATOM 1437 C C . ILE A 1 195 ? 27.946 -6.042 -32.331 1.00 77.69 195 ILE A C 1
ATOM 1439 O O . ILE A 1 195 ? 28.812 -5.548 -33.047 1.00 77.69 195 ILE A O 1
ATOM 1443 N N . ALA A 1 196 ? 27.951 -7.337 -31.997 1.00 75.94 196 ALA A N 1
ATOM 1444 C CA . ALA A 1 196 ? 28.995 -8.262 -32.441 1.00 75.94 196 ALA A CA 1
ATOM 1445 C C . ALA A 1 196 ? 29.102 -8.307 -33.975 1.00 75.94 196 ALA A C 1
ATOM 1447 O O . ALA A 1 196 ? 30.199 -8.213 -34.522 1.00 75.94 196 ALA A O 1
ATOM 1448 N N . SER A 1 197 ? 27.958 -8.354 -34.664 1.00 77.25 197 SER A N 1
ATOM 1449 C CA . SER A 1 197 ? 27.905 -8.352 -36.131 1.00 77.25 197 SER A CA 1
ATOM 1450 C C . SER A 1 197 ? 28.430 -7.039 -36.723 1.00 77.25 197 SER A C 1
ATOM 1452 O O . SER A 1 197 ? 29.209 -7.055 -37.673 1.00 77.25 197 SER A O 1
ATOM 1454 N N . ALA A 1 198 ? 28.055 -5.894 -36.143 1.00 75.62 198 ALA A N 1
ATOM 1455 C CA . ALA A 1 198 ? 28.528 -4.586 -36.593 1.00 75.62 198 ALA A CA 1
ATOM 1456 C C . ALA A 1 198 ? 30.046 -4.422 -36.408 1.00 75.62 198 ALA A C 1
ATOM 1458 O O . ALA A 1 198 ? 30.728 -3.949 -37.314 1.00 75.62 198 ALA A O 1
ATOM 1459 N N . VAL A 1 199 ? 30.589 -4.861 -35.266 1.00 78.56 199 VAL A N 1
ATOM 1460 C CA . VAL A 1 199 ? 32.037 -4.840 -35.006 1.00 78.56 199 VAL A CA 1
ATOM 1461 C C . VAL A 1 199 ? 32.780 -5.718 -36.010 1.00 78.56 199 VAL A C 1
ATOM 1463 O O . VAL A 1 199 ? 33.786 -5.285 -36.568 1.00 78.56 199 VAL A O 1
ATOM 1466 N N . GLN A 1 200 ? 32.276 -6.922 -36.282 1.00 79.75 200 GLN A N 1
ATOM 1467 C CA . GLN A 1 200 ? 32.914 -7.855 -37.208 1.00 79.75 200 GLN A CA 1
ATOM 1468 C C . GLN A 1 200 ? 32.917 -7.333 -38.653 1.00 79.75 200 GLN A C 1
ATOM 1470 O O . GLN A 1 200 ? 33.931 -7.448 -39.340 1.00 79.75 200 GLN A O 1
ATOM 1475 N N . ASN A 1 201 ? 31.834 -6.680 -39.081 1.00 77.81 201 ASN A N 1
ATOM 1476 C CA . ASN A 1 201 ? 31.756 -6.041 -40.396 1.00 77.81 201 ASN A CA 1
ATOM 1477 C C . ASN A 1 201 ? 32.727 -4.858 -40.524 1.00 77.81 201 ASN A C 1
ATOM 1479 O O . ASN A 1 201 ? 33.410 -4.735 -41.538 1.00 77.81 201 ASN A O 1
ATOM 1483 N N . SER A 1 202 ? 32.837 -4.016 -39.493 1.00 76.19 202 SER A N 1
ATOM 1484 C CA . SER A 1 202 ? 33.792 -2.900 -39.484 1.00 76.19 202 SER A CA 1
ATOM 1485 C C . SER A 1 202 ? 35.245 -3.377 -39.491 1.00 76.19 202 SER A C 1
ATOM 1487 O O . SER A 1 202 ? 36.085 -2.768 -40.147 1.00 76.19 202 SER A O 1
ATOM 1489 N N . LEU A 1 203 ? 35.550 -4.482 -38.800 1.00 74.56 203 LEU A N 1
ATOM 1490 C CA . LEU A 1 203 ? 36.894 -5.065 -38.785 1.00 74.56 203 LEU A CA 1
ATOM 1491 C C . LEU A 1 203 ? 37.289 -5.620 -40.163 1.00 74.56 203 LEU A C 1
ATOM 1493 O O . LEU A 1 203 ? 38.436 -5.476 -40.575 1.00 74.56 203 LEU A O 1
ATOM 1497 N N . ALA A 1 204 ? 36.334 -6.213 -40.887 1.00 75.00 204 ALA A N 1
ATOM 1498 C CA . ALA A 1 204 ? 36.544 -6.738 -42.236 1.00 75.00 204 ALA A CA 1
ATOM 1499 C C . ALA A 1 204 ? 36.746 -5.642 -43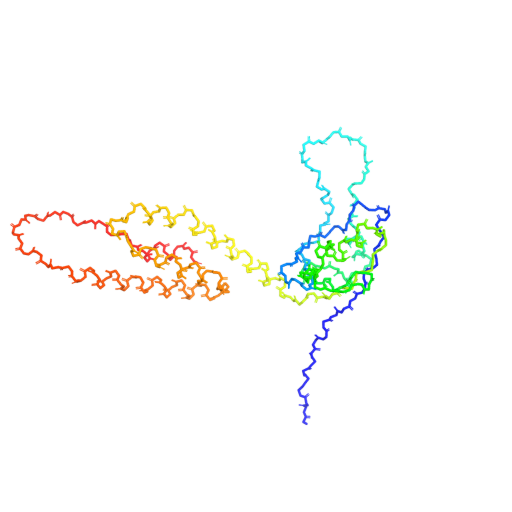.300 1.00 75.00 204 ALA A C 1
ATOM 1501 O O . ALA A 1 204 ? 37.304 -5.918 -44.358 1.00 75.00 204 ALA A O 1
ATOM 1502 N N . ALA A 1 205 ? 36.309 -4.408 -43.031 1.00 75.50 205 ALA A N 1
ATOM 1503 C CA . ALA A 1 205 ? 36.443 -3.278 -43.950 1.00 75.50 205 ALA A CA 1
ATOM 1504 C C . ALA A 1 205 ? 37.807 -2.563 -43.867 1.00 75.50 205 ALA A C 1
ATOM 1506 O O . ALA A 1 205 ? 38.055 -1.637 -44.641 1.00 75.50 205 ALA A O 1
ATOM 1507 N N . LEU A 1 206 ? 38.691 -2.951 -42.940 1.00 78.69 206 LEU A N 1
ATOM 1508 C CA . LEU A 1 206 ? 40.015 -2.344 -42.834 1.00 78.69 206 LEU A CA 1
ATOM 1509 C C . LEU A 1 206 ? 40.898 -2.792 -44.012 1.00 78.69 206 LEU A C 1
ATOM 1511 O O . LEU A 1 206 ? 41.053 -3.995 -44.229 1.00 78.69 206 LEU A O 1
ATOM 1515 N N . PRO A 1 207 ? 41.491 -1.854 -44.776 1.00 74.81 207 PRO A N 1
ATOM 1516 C CA . PRO A 1 207 ? 42.354 -2.200 -45.894 1.00 74.81 207 PRO A CA 1
ATOM 1517 C C . PRO A 1 207 ? 43.567 -2.974 -45.374 1.00 74.81 207 PRO A C 1
ATOM 1519 O O . PRO A 1 207 ? 44.284 -2.507 -44.487 1.00 74.81 207 PRO A O 1
ATOM 1522 N N . SER A 1 208 ? 43.783 -4.170 -45.924 1.00 66.44 208 SER A N 1
ATOM 1523 C CA . SER A 1 208 ? 44.969 -4.980 -45.654 1.00 66.44 208 SER A CA 1
ATOM 1524 C C . SER A 1 208 ? 46.191 -4.204 -46.137 1.00 66.44 208 SER A C 1
ATOM 1526 O O . SER A 1 208 ? 46.463 -4.147 -47.333 1.00 66.44 208 SER A O 1
ATOM 1528 N N . SER A 1 209 ? 46.885 -3.530 -45.219 1.00 61.44 209 SER A N 1
ATOM 1529 C CA . SER A 1 209 ? 48.110 -2.806 -45.543 1.00 61.44 209 SER A CA 1
ATOM 1530 C C . SER A 1 209 ? 49.208 -3.840 -45.799 1.00 61.44 209 SER A C 1
ATOM 1532 O O . SER A 1 209 ? 49.818 -4.364 -44.865 1.00 61.44 209 SER A O 1
ATOM 1534 N N . GLU A 1 210 ? 49.421 -4.171 -47.068 1.00 63.44 210 GLU A N 1
ATOM 1535 C CA . GLU A 1 210 ? 50.572 -4.935 -47.538 1.00 63.44 210 GLU A CA 1
ATOM 1536 C C . GLU A 1 210 ? 51.809 -4.033 -47.501 1.00 63.44 210 GLU A C 1
ATOM 1538 O O . GLU A 1 210 ? 52.238 -3.500 -48.518 1.00 63.44 210 GLU A O 1
ATOM 1543 N N . ASP A 1 211 ? 52.371 -3.818 -46.313 1.00 64.06 211 ASP A N 1
ATOM 1544 C CA . ASP A 1 211 ? 53.704 -3.235 -46.193 1.00 64.06 211 ASP A CA 1
ATOM 1545 C C . ASP A 1 211 ? 54.580 -4.189 -45.378 1.00 64.06 211 ASP A C 1
ATOM 1547 O O . ASP A 1 211 ? 54.220 -4.611 -44.276 1.00 64.06 211 ASP A O 1
ATOM 1551 N N . GLY A 1 212 ? 55.689 -4.617 -45.983 1.00 67.44 212 GLY A N 1
ATOM 1552 C CA . GLY A 1 212 ? 56.501 -5.792 -45.636 1.00 67.44 212 GLY A CA 1
ATOM 1553 C C . GLY A 1 212 ? 57.319 -5.683 -44.344 1.00 67.44 212 GLY A C 1
ATOM 1554 O O . GLY A 1 212 ? 58.492 -6.055 -44.314 1.00 67.44 212 GLY A O 1
ATOM 1555 N N . GLY A 1 213 ? 56.727 -5.176 -43.263 1.00 67.50 213 GLY A N 1
ATOM 1556 C CA . GLY A 1 213 ? 57.338 -5.048 -41.943 1.00 67.50 213 GLY A CA 1
ATOM 1557 C C . GLY A 1 213 ? 56.953 -6.188 -40.996 1.00 67.50 213 GLY A C 1
ATOM 1558 O O . GLY A 1 213 ? 55.789 -6.559 -40.891 1.00 67.50 213 GLY A O 1
ATOM 1559 N N . LYS A 1 214 ? 57.947 -6.731 -40.276 1.00 65.38 214 LYS A N 1
ATOM 1560 C CA . LYS A 1 214 ? 57.840 -7.830 -39.291 1.00 65.38 214 LYS A CA 1
ATOM 1561 C C . LYS A 1 214 ? 56.546 -7.812 -38.443 1.00 65.38 214 LYS A C 1
ATOM 1563 O O . LYS A 1 214 ? 56.163 -6.751 -37.945 1.00 65.38 214 LYS A O 1
ATOM 1568 N N . PRO A 1 215 ? 55.946 -8.987 -38.160 1.00 53.72 215 PRO A N 1
ATOM 1569 C CA . PRO A 1 215 ? 54.668 -9.096 -37.458 1.00 53.72 215 PRO A CA 1
ATOM 1570 C C . PRO A 1 215 ? 54.753 -8.540 -36.027 1.00 53.72 215 PRO A C 1
ATOM 1572 O O . PRO A 1 215 ? 55.450 -9.087 -35.171 1.00 53.72 215 PRO A O 1
ATOM 1575 N N . LYS A 1 216 ? 54.018 -7.455 -35.753 1.00 60.19 216 LYS A N 1
ATOM 1576 C CA . LYS A 1 216 ? 53.716 -7.001 -34.387 1.00 60.19 216 LYS A CA 1
ATOM 1577 C C . LYS A 1 216 ? 52.571 -7.847 -33.829 1.00 60.19 216 LYS A C 1
ATOM 1579 O O . LYS A 1 216 ? 51.571 -8.057 -34.507 1.00 60.19 216 LYS A O 1
ATOM 1584 N N . GLN A 1 217 ? 52.735 -8.328 -32.596 1.00 57.31 217 GLN A N 1
ATOM 1585 C CA . GLN A 1 217 ? 51.736 -9.116 -31.869 1.00 57.31 217 GLN A CA 1
ATOM 1586 C C . GLN A 1 217 ? 50.346 -8.471 -31.938 1.00 57.31 217 GLN A C 1
ATOM 1588 O O . GLN A 1 217 ? 50.159 -7.322 -31.540 1.00 57.31 217 GLN A O 1
ATOM 1593 N N . SER A 1 218 ? 49.371 -9.243 -32.412 1.00 58.94 218 SER A N 1
ATOM 1594 C CA . SER A 1 218 ? 47.958 -8.882 -32.421 1.00 58.94 218 SER A CA 1
ATOM 1595 C C . SER A 1 218 ? 47.436 -8.666 -30.991 1.00 58.94 218 SER A C 1
ATOM 1597 O O . SER A 1 218 ? 47.733 -9.481 -30.107 1.00 58.94 218 SER A O 1
ATOM 1599 N N . PRO A 1 219 ? 46.643 -7.610 -30.737 1.00 54.56 219 PRO A N 1
ATOM 1600 C CA . PRO A 1 219 ? 46.030 -7.385 -29.434 1.00 54.56 219 PRO A CA 1
ATOM 1601 C C . PRO A 1 219 ? 45.075 -8.535 -29.092 1.00 54.56 219 PRO A C 1
ATOM 1603 O O . PRO A 1 219 ? 44.299 -8.995 -29.929 1.00 54.56 219 PRO A O 1
ATOM 1606 N N . LYS A 1 220 ? 45.136 -9.014 -27.845 1.00 60.50 220 LYS A N 1
ATOM 1607 C CA . LYS A 1 220 ? 44.210 -10.033 -27.337 1.00 60.50 220 LYS A CA 1
ATOM 1608 C C . LYS A 1 220 ? 42.806 -9.429 -27.278 1.00 60.50 220 LYS A C 1
ATOM 1610 O O . LYS A 1 220 ? 42.535 -8.597 -26.415 1.00 60.50 220 LYS A O 1
ATOM 1615 N N . PHE A 1 221 ? 41.932 -9.829 -28.198 1.00 54.09 221 PHE A N 1
ATOM 1616 C CA . PHE A 1 221 ? 40.530 -9.423 -28.179 1.00 54.09 221 PHE A CA 1
ATOM 1617 C C . PHE A 1 221 ? 39.803 -10.046 -26.983 1.00 54.09 221 PHE A C 1
ATOM 1619 O O . PHE A 1 221 ? 40.023 -11.202 -26.623 1.00 54.09 221 PHE A O 1
ATOM 1626 N N . PHE A 1 222 ? 38.955 -9.241 -26.347 1.00 49.88 222 PHE A N 1
ATOM 1627 C CA . PHE A 1 222 ? 38.161 -9.636 -25.191 1.00 49.88 222 PHE A CA 1
ATOM 1628 C C . PHE A 1 222 ? 36.977 -10.491 -25.658 1.00 49.88 222 PHE A C 1
ATOM 1630 O O . PHE A 1 222 ? 36.134 -10.019 -26.419 1.00 49.88 222 PHE A O 1
ATOM 1637 N N . ASP A 1 223 ? 36.910 -11.744 -25.212 1.00 56.34 223 ASP A N 1
ATOM 1638 C CA . ASP A 1 223 ? 35.873 -12.682 -25.640 1.00 56.34 223 ASP A CA 1
ATOM 1639 C C . ASP A 1 223 ? 34.549 -12.410 -24.899 1.00 56.34 223 ASP A C 1
ATOM 1641 O O . ASP A 1 223 ? 34.336 -12.795 -23.742 1.00 56.34 223 ASP A O 1
ATOM 1645 N N . PHE A 1 224 ? 33.656 -11.666 -25.558 1.00 47.09 224 PHE A N 1
ATOM 1646 C CA . PHE A 1 224 ? 32.377 -11.223 -24.992 1.00 47.09 224 PHE A CA 1
ATOM 1647 C C . PHE A 1 224 ? 31.436 -12.396 -24.672 1.00 47.09 224 PHE A C 1
ATOM 1649 O O . PHE A 1 224 ? 30.619 -12.303 -23.752 1.00 47.09 224 PHE A O 1
ATOM 1656 N N . ASN A 1 225 ? 31.568 -13.513 -25.394 1.00 45.88 225 ASN A N 1
ATOM 1657 C CA . ASN A 1 225 ? 30.665 -14.658 -25.280 1.00 45.88 225 ASN A CA 1
ATOM 1658 C C . ASN A 1 225 ? 30.936 -15.482 -24.007 1.00 45.88 225 ASN A C 1
ATOM 1660 O O . ASN A 1 225 ? 30.000 -15.895 -23.318 1.00 45.88 225 ASN A O 1
ATOM 1664 N N . ALA A 1 226 ? 32.211 -15.646 -23.635 1.00 48.41 226 ALA A N 1
ATOM 1665 C CA . ALA A 1 226 ? 32.618 -16.407 -22.451 1.00 48.41 226 ALA A CA 1
ATOM 1666 C C . ALA A 1 226 ? 32.182 -15.743 -21.130 1.00 48.41 226 ALA A C 1
ATOM 1668 O O . ALA A 1 226 ? 31.802 -16.423 -20.179 1.00 48.41 226 ALA A O 1
ATOM 1669 N N . THR A 1 227 ? 32.168 -14.406 -21.075 1.00 46.38 227 THR A N 1
ATOM 1670 C CA . THR A 1 227 ? 31.767 -13.664 -19.864 1.00 46.38 227 THR A CA 1
ATOM 1671 C C . THR A 1 227 ? 30.248 -13.704 -19.635 1.00 46.38 227 THR A C 1
ATOM 1673 O O . THR A 1 227 ? 29.789 -13.642 -18.496 1.00 46.38 227 THR A O 1
ATOM 1676 N N . TYR A 1 228 ? 29.450 -13.835 -20.700 1.00 40.69 228 TYR A N 1
ATOM 1677 C CA . TYR A 1 228 ? 27.986 -13.812 -20.621 1.00 40.69 228 TYR A CA 1
ATOM 1678 C C . TYR A 1 228 ? 27.388 -15.146 -20.133 1.00 40.69 228 TYR A C 1
ATOM 1680 O O . TYR A 1 228 ? 26.401 -15.144 -19.397 1.00 40.69 228 TYR A O 1
ATOM 1688 N N . SER A 1 229 ? 28.011 -16.283 -20.474 1.00 43.06 229 SER A N 1
ATOM 1689 C CA . SER A 1 229 ? 27.545 -17.619 -20.058 1.00 43.06 229 SER A CA 1
ATOM 1690 C C . SER A 1 229 ? 27.696 -17.900 -18.555 1.00 43.06 229 SER A C 1
ATOM 1692 O O . SER A 1 229 ? 27.101 -18.851 -18.064 1.00 43.06 229 SER A O 1
ATOM 1694 N N . ALA A 1 230 ? 28.472 -17.098 -17.821 1.00 39.50 230 ALA A N 1
ATOM 1695 C CA . ALA A 1 230 ? 28.709 -17.279 -16.386 1.00 39.50 230 ALA A CA 1
ATOM 1696 C C . ALA A 1 230 ? 27.714 -16.516 -15.482 1.00 39.50 230 ALA A C 1
ATOM 1698 O O . ALA A 1 230 ? 27.808 -16.600 -14.260 1.00 39.50 230 ALA A O 1
ATOM 1699 N N . VAL A 1 231 ? 26.802 -15.720 -16.058 1.00 42.62 231 VAL A N 1
ATOM 1700 C CA . VAL A 1 231 ? 25.988 -14.731 -15.316 1.00 42.62 231 VAL A CA 1
ATOM 1701 C C . VAL A 1 231 ? 24.474 -14.994 -15.395 1.00 42.62 231 VAL A C 1
ATOM 1703 O O . VAL A 1 231 ? 23.725 -14.473 -14.560 1.00 42.62 231 VAL A O 1
ATOM 1706 N N . CYS A 1 232 ? 24.019 -15.784 -16.372 1.00 39.84 232 CYS A N 1
ATOM 1707 C CA . CYS A 1 232 ? 22.624 -16.224 -16.504 1.00 39.84 232 CYS A CA 1
ATOM 1708 C C . CYS A 1 232 ? 22.424 -17.585 -15.839 1.00 39.84 232 CYS A C 1
ATOM 1710 O O . CYS A 1 232 ? 21.368 -17.740 -15.188 1.00 39.84 232 CYS A O 1
#

Secondary structure (DSSP, 8-state):
----------PPEEEEEEETTS-S---EEEE-TTSSSEEEEEE--S-----TT-----S-------HHHHHHHH-GGG---TT-EEEEETTEE--TTS--TTS--S-HHHHHHHH-SEEEEEEEPPPTHHHHHHHHHHHHHHHHHHIIIIIHHHHHTT-SSTTHHHHHHHHHHHHHHH--HHHHHHHHHHHHHHHHHHHHHHHHTS---------PPPP----HHHHHTTT-

Foldseek 3Di:
DDDDDPPPPPQDKDKQKFFQPQAPAQQFDWDQVVQFWTQTQARHFQPPPPPPPCPPPPDDDDSGGHRQVVRCVVVVVPRDGHQKTFQDKPPDGDRQPPQPPPRDDGRPRVVCRVPDRIIMTTIGDGDVCSVQVVVQVVLLVVVCVVPVPPPVVVVVVPDPPPDPVVVLVVVVVVCSVPDRNVRNVVVVVVSVVVVVVVVVVVVVPDPPPPDPDDDDDDDDDDDPVVVVVVPD